Protein 5VZV (pdb70)

Nearest PDB structures (foldseek):
  5vzv-assembly2_B-2  TM=1.003E+00  e=5.775E-15  Homo sapiens
  7zj3-assembly2_A  TM=9.000E-01  e=1.817E-05  Homo sapiens
  8a38-assembly2_B  TM=8.965E-01  e=2.078E-05  Homo sapiens
  8a38-assembly3_C  TM=9.070E-01  e=2.717E-05  Homo sapiens
  5y4h-assembly1_A  TM=3.202E-01  e=3.646E+00  Homo sapiens

Secondary structure (DSSP, 8-state):
--B-TTT-PBP-SSSTT-EEE-TTS-EEEHHHHHHS-EETTEEE-TTT--EEE--TTGGGGSPB-HHHHHHHHHHH-/--B-TTT-PBP-SSSTT-EEE-TTS-EEEHHHHHTS--BTTEEE-TTT--EEE--TTGGGGSPB-HHHHHHHHHH-/--B-TTT-PBP-SSSTT-EEE-TTS-EEEHHHHHHS-BSSSEEE-TTT--EEE--TTGGGGSPB-HHHHHHHHHHH-

GO terms:
  GO:0061630 ubiquitin protein ligase activity (F, IDA)
  GO:0005737 cytoplasm (C, IDA)
  GO:0010508 positive regulation of autophagy (P, IDA)
  GO:0004842 ubiquitin-protein transferase activity (F, IDA)
  GO:0005525 GTP binding (F, IDA)
  GO:0000139 Golgi membrane (C, IDA)
  GO:0005765 lysosomal membrane (C, IDA)
  GO:0003924 GTPase activity (F, IDA)
  GO:0016567 protein ubiquitination (P, IDA)
  GO:0019003 GDP binding (F, IDA)
  GO:0008047 enzyme activator activity (F, TAS)
  GO:0003924 GTPase activity (F, TAS)
  GO:0042802 identical protein binding (F, IPI)
  GO:0005515 protein binding (F, IPI)

Structure (mmCIF, N/CA/C/O backbone):
data_5VZV
#
_entry.id   5VZV
#
_cell.length_a   91.717
_cell.length_b   142.464
_cell.length_c   45.427
_cell.angle_alpha   90.00
_cell.angle_beta   90.00
_cell.angle_gamma   90.00
#
_symmetry.space_group_name_H-M   'C 2 2 21'
#
loop_
_entity.id
_entity.type
_entity.pdbx_description
1 polymer 'E3 ubiquitin-protein ligase TRIM23'
2 non-polymer 'ZINC ION'
3 water water
#
loop_
_atom_site.group_PDB
_atom_site.id
_atom_site.type_symbol
_atom_site.label_atom_id
_atom_site.label_alt_id
_atom_site.label_comp_id
_atom_site.label_asym_id
_atom_site.label_entity_id
_atom_site.label_seq_id
_atom_site.pdbx_PDB_ins_code
_atom_site.Cartn_x
_atom_site.Cartn_y
_atom_site.Cartn_z
_atom_site.occupancy
_atom_site.B_iso_or_equiv
_atom_site.auth_seq_id
_atom_site.auth_comp_id
_atom_site.auth_asym_id
_atom_site.auth_atom_id
_atom_site.pdbx_PDB_model_num
ATOM 1 N N . VAL A 1 28 ? 33.836 18.245 37.742 1.00 60.88 28 VAL A N 1
ATOM 2 C CA . VAL A 1 28 ? 33.879 18.411 36.296 1.00 57.01 28 VAL A CA 1
ATOM 3 C C . VAL A 1 28 ? 32.729 17.651 35.637 1.00 62.55 28 VAL A C 1
ATOM 4 O O . VAL A 1 28 ? 32.253 16.641 36.158 1.00 58.04 28 VAL A O 1
ATOM 7 N N . LEU A 1 29 ? 32.295 18.152 34.482 1.00 53.75 29 LEU A N 1
ATOM 8 C CA . LEU A 1 29 ? 31.235 17.542 33.693 1.00 40.34 29 LEU A CA 1
ATOM 9 C C . LEU A 1 29 ? 31.669 17.551 32.239 1.00 32.01 29 LEU A C 1
ATOM 10 O O . LEU A 1 29 ? 32.249 18.535 31.769 1.00 38.98 29 LEU A O 1
ATOM 26 N N . GLU A 1 30 ? 31.381 16.466 31.527 1.00 22.41 30 GLU A N 1
ATOM 27 C CA . GLU A 1 30 ? 31.812 16.324 30.145 1.00 20.30 30 GLU A CA 1
ATOM 28 C C . GLU A 1 30 ? 30.662 16.559 29.169 1.00 15.78 30 GLU A C 1
ATOM 29 O O . GLU A 1 30 ? 29.500 16.270 29.459 1.00 16.70 30 GLU A O 1
ATOM 41 N N . CYS A 1 31 ? 31.006 17.099 28.005 1.00 14.50 31 CYS A N 1
ATOM 42 C CA . CYS A 1 31 ? 30.080 17.129 26.884 1.00 15.33 31 CYS A CA 1
ATOM 43 C C . CYS A 1 31 ? 29.764 15.701 26.462 1.00 18.88 31 CYS A C 1
ATOM 44 O O . CYS A 1 31 ? 30.666 14.874 26.301 1.00 15.43 31 CYS A O 1
ATOM 51 N N . GLY A 1 32 ? 28.477 15.407 26.295 1.00 13.80 32 GLY A N 1
ATOM 52 C CA . GLY A 1 32 ? 28.053 14.056 25.971 1.00 22.05 32 GLY A CA 1
ATOM 53 C C . GLY A 1 32 ? 28.483 13.570 24.606 1.00 19.49 32 GLY A C 1
ATOM 54 O O . GLY A 1 32 ? 28.394 12.366 24.344 1.00 22.87 32 GLY A O 1
ATOM 58 N N . VAL A 1 33 ? 28.933 14.465 23.732 1.00 17.07 33 VAL A N 1
ATOM 59 C CA . VAL A 1 33 ? 29.345 14.081 22.387 1.00 18.60 33 VAL A CA 1
ATOM 60 C C . VAL A 1 33 ? 30.835 13.771 22.370 1.00 20.64 33 VAL A C 1
ATOM 61 O O . VAL A 1 33 ? 31.237 12.643 22.069 1.00 23.13 33 VAL A O 1
ATOM 74 N N . CYS A 1 34 ? 31.666 14.758 22.708 1.00 21.88 34 CYS A N 1
ATOM 75 C CA . CYS A 1 34 ? 33.113 14.594 22.632 1.00 23.67 34 CYS A CA 1
ATOM 76 C C . CYS A 1 34 ? 33.716 14.035 23.909 1.00 24.03 34 CYS A C 1
ATOM 77 O O . CYS A 1 34 ? 34.881 13.626 23.894 1.00 24.58 34 CYS A O 1
ATOM 84 N N . GLU A 1 35 ? 32.965 14.018 25.006 1.00 21.09 35 GLU A N 1
ATOM 85 C CA . GLU A 1 35 ? 33.429 13.544 26.304 1.00 22.96 35 GLU A CA 1
ATOM 86 C C . GLU A 1 35 ? 34.568 14.388 26.865 1.00 25.66 35 GLU A C 1
ATOM 87 O O . GLU A 1 35 ? 35.241 13.959 27.804 1.00 24.06 35 GLU A O 1
ATOM 99 N N . ASP A 1 36 ? 34.807 15.575 26.312 1.00 25.11 36 ASP A N 1
ATOM 100 C CA . ASP A 1 36 ? 35.693 16.546 26.937 1.00 19.49 36 ASP A CA 1
ATOM 101 C C . ASP A 1 36 ? 34.912 17.386 27.942 1.00 27.01 36 ASP A C 1
ATOM 102 O O . ASP A 1 36 ? 33.687 17.510 27.866 1.00 20.84 36 ASP A O 1
ATOM 111 N N . VAL A 1 37 ? 35.641 17.989 28.877 1.00 24.38 37 VAL A N 1
ATOM 112 C CA . VAL A 1 37 ? 35.011 18.785 29.924 1.00 23.38 37 VAL A CA 1
ATOM 113 C C . VAL A 1 37 ? 34.651 20.158 29.375 1.00 15.67 37 VAL A C 1
ATOM 114 O O . VAL A 1 37 ? 35.344 20.712 28.514 1.00 19.69 37 VAL A O 1
ATOM 127 N N . PHE A 1 38 ? 33.547 20.708 29.878 1.00 19.71 38 PHE A N 1
ATOM 128 C CA . PHE A 1 38 ? 33.126 22.054 29.520 1.00 20.01 38 PHE A CA 1
ATOM 129 C C . PHE A 1 38 ? 34.086 23.088 30.100 1.00 23.95 38 PHE A C 1
ATOM 130 O O . PHE A 1 38 ? 34.664 22.898 31.173 1.00 21.06 38 PHE A O 1
ATOM 147 N N . SER A 1 39 ? 34.248 24.191 29.374 1.00 24.06 39 SER A N 1
ATOM 148 C CA . SER A 1 39 ? 34.992 25.351 29.839 1.00 25.05 39 SER A CA 1
ATOM 149 C C . SER A 1 39 ? 34.030 26.482 30.182 1.00 32.71 39 SER A C 1
ATOM 150 O O . SER A 1 39 ? 32.867 26.485 29.769 1.00 28.34 39 SER A O 1
ATOM 158 N N . LEU A 1 40 ? 34.529 27.453 30.948 1.00 26.56 40 LEU A N 1
ATOM 159 C CA . LEU A 1 40 ? 33.712 28.597 31.333 1.00 26.69 40 LEU A CA 1
ATOM 160 C C . LEU A 1 40 ? 33.560 29.611 30.210 1.00 28.36 40 LEU A C 1
ATOM 161 O O . LEU A 1 40 ? 32.689 30.484 30.291 1.00 25.16 40 LEU A O 1
ATOM 177 N N . GLN A 1 41 ? 34.378 29.513 29.170 1.00 27.22 41 GLN A N 1
ATOM 178 C CA . GLN A 1 41 ? 34.255 30.379 28.009 1.00 31.60 41 GLN A CA 1
ATOM 179 C C . GLN A 1 41 ? 35.068 29.759 26.887 1.00 28.68 41 GLN A C 1
ATOM 180 O O . GLN A 1 41 ? 35.911 28.891 27.119 1.00 29.72 41 GLN A O 1
ATOM 194 N N . GLY A 1 42 ? 34.793 30.203 25.665 1.00 31.29 42 GLY A N 1
ATOM 195 C CA . GLY A 1 42 ? 35.560 29.753 24.523 1.00 30.35 42 GLY A CA 1
ATOM 196 C C . GLY A 1 42 ? 34.945 28.598 23.763 1.00 32.78 42 GLY A C 1
ATOM 197 O O . GLY A 1 42 ? 33.721 28.429 23.736 1.00 25.11 42 GLY A O 1
ATOM 201 N N . ASP A 1 43 ? 35.807 27.771 23.167 1.00 29.54 43 ASP A N 1
ATOM 202 C CA . ASP A 1 43 ? 35.351 26.743 22.242 1.00 26.23 43 ASP A CA 1
ATOM 203 C C . ASP A 1 43 ? 34.642 25.591 22.935 1.00 24.66 43 ASP A C 1
ATOM 204 O O . ASP A 1 43 ? 33.971 24.810 22.255 1.00 21.77 43 ASP A O 1
ATOM 213 N N . LYS A 1 44 ? 34.779 25.455 24.256 1.00 21.89 44 LYS A N 1
ATOM 214 C CA . LYS A 1 44 ? 34.146 24.369 24.993 1.00 20.88 44 LYS A CA 1
ATOM 215 C C . LYS A 1 44 ? 33.037 24.867 25.908 1.00 18.77 44 LYS A C 1
ATOM 216 O O . LYS A 1 44 ? 32.644 24.163 26.846 1.00 15.58 44 LYS A O 1
ATOM 235 N N . VAL A 1 45 ? 32.521 26.062 25.653 1.00 18.60 45 VAL A N 1
ATOM 236 C CA . VAL A 1 45 ? 31.470 26.605 26.520 1.00 16.33 45 VAL A CA 1
ATOM 237 C C . VAL A 1 45 ? 30.179 25.832 26.286 1.00 13.36 45 VAL A C 1
ATOM 238 O O . VAL A 1 45 ? 29.880 25.461 25.135 1.00 9.88 45 VAL A O 1
ATOM 251 N N . PRO A 1 46 ? 29.396 25.535 27.324 1.00 15.54 46 PRO A N 1
ATOM 252 C CA . PRO A 1 46 ? 28.146 24.785 27.140 1.00 14.63 46 PRO A CA 1
ATOM 253 C C . PRO A 1 46 ? 27.056 25.666 26.532 1.00 8.65 46 PRO A C 1
ATOM 254 O O . PRO A 1 46 ? 26.710 26.708 27.086 1.00 14.33 46 PRO A O 1
ATOM 265 N N . ARG A 1 47 ? 26.516 25.237 25.399 1.00 7.35 47 ARG A N 1
ATOM 266 C CA . ARG A 1 47 ? 25.389 25.924 24.788 1.00 10.31 47 ARG A CA 1
ATOM 267 C C . ARG A 1 47 ? 24.172 25.007 24.745 1.00 12.27 47 ARG A C 1
ATOM 268 O O . ARG A 1 47 ? 24.292 23.778 24.760 1.00 8.46 47 ARG A O 1
ATOM 289 N N . LEU A 1 48 ? 22.995 25.631 24.680 1.00 8.45 48 LEU A N 1
ATOM 290 C CA . LEU A 1 48 ? 21.715 24.947 24.815 1.00 9.58 48 LEU A CA 1
ATOM 291 C C . LEU A 1 48 ? 21.007 24.775 23.479 1.00 10.77 48 LEU A C 1
ATOM 292 O O . LEU A 1 48 ? 20.978 25.693 22.649 1.00 11.76 48 LEU A O 1
ATOM 308 N N . LEU A 1 49 ? 20.432 23.590 23.280 1.00 9.10 49 LEU A N 1
ATOM 309 C CA . LEU A 1 49 ? 19.465 23.346 22.218 1.00 7.37 49 LEU A CA 1
ATOM 310 C C . LEU A 1 49 ? 18.051 23.492 22.778 1.00 10.87 49 LEU A C 1
ATOM 311 O O . LEU A 1 49 ? 17.838 23.459 23.990 1.00 10.05 49 LEU A O 1
ATOM 327 N N . LEU A 1 50 ? 17.072 23.644 21.883 1.00 9.98 50 LEU A N 1
ATOM 328 C CA . LEU A 1 50 ? 15.707 23.887 22.346 1.00 13.37 50 LEU A CA 1
ATOM 329 C C . LEU A 1 50 ? 15.075 22.670 22.996 1.00 14.33 50 LEU A C 1
ATOM 330 O O . LEU A 1 50 ? 14.043 22.815 23.655 1.00 15.21 50 LEU A O 1
ATOM 346 N N . CYS A 1 51 ? 15.666 21.490 22.844 1.00 9.06 51 CYS A N 1
ATOM 347 C CA . CYS A 1 51 ? 15.208 20.312 23.564 1.00 14.50 51 CYS A CA 1
ATOM 348 C C . CYS A 1 51 ? 15.662 20.297 25.021 1.00 12.53 51 CYS A C 1
ATOM 349 O O . CYS A 1 51 ? 15.216 19.434 25.786 1.00 12.08 51 CYS A O 1
ATOM 356 N N . GLY A 1 52 ? 16.527 21.222 25.424 1.00 13.19 52 GLY A N 1
ATOM 357 C CA . GLY A 1 52 ? 17.002 21.283 26.789 1.00 9.92 52 GLY A CA 1
ATOM 358 C C . GLY A 1 52 ? 18.359 20.653 27.004 1.00 7.24 52 GLY A C 1
ATOM 359 O O . GLY A 1 52 ? 18.905 20.756 28.114 1.00 7.72 52 GLY A O 1
ATOM 363 N N . HIS A 1 53 ? 18.905 19.989 25.990 1.00 8.39 53 HIS A N 1
ATOM 364 C CA . HIS A 1 53 ? 20.228 19.402 26.094 1.00 7.29 53 HIS A CA 1
ATOM 365 C C . HIS A 1 53 ? 21.308 20.451 25.880 1.00 9.36 53 HIS A C 1
ATOM 366 O O . HIS A 1 53 ? 21.128 21.433 25.155 1.00 9.67 53 HIS A O 1
ATOM 380 N N . THR A 1 54 ? 22.440 20.218 26.528 1.00 8.12 54 THR A N 1
ATOM 381 C CA . THR A 1 54 ? 23.626 21.042 26.416 1.00 6.73 54 THR A CA 1
ATOM 382 C C . THR A 1 54 ? 24.667 20.293 25.599 1.00 9.39 54 THR A C 1
ATOM 383 O O . THR A 1 54 ? 24.833 19.076 25.745 1.00 10.33 54 THR A O 1
ATOM 394 N N . VAL A 1 55 ? 25.346 21.026 24.728 1.00 8.08 55 VAL A N 1
ATOM 395 C CA . VAL A 1 55 ? 26.452 20.509 23.934 1.00 13.03 55 VAL A CA 1
ATOM 396 C C . VAL A 1 55 ? 27.517 21.595 23.898 1.00 10.23 55 VAL A C 1
ATOM 397 O O . VAL A 1 55 ? 27.203 22.790 23.895 1.00 11.01 55 VAL A O 1
ATOM 410 N N . CYS A 1 56 ? 28.786 21.185 23.878 1.00 12.99 56 CYS A N 1
ATOM 411 C CA . CYS A 1 56 ? 29.852 22.178 23.846 1.00 11.69 56 CYS A CA 1
ATOM 412 C C . CYS A 1 56 ? 29.865 22.897 22.501 1.00 10.81 56 CYS A C 1
ATOM 413 O O . CYS A 1 56 ? 29.413 22.375 21.477 1.00 11.76 56 CYS A O 1
ATOM 420 N N . HIS A 1 57 ? 30.355 24.136 22.531 1.00 19.04 57 HIS A N 1
ATOM 421 C CA . HIS A 1 57 ? 30.347 24.985 21.344 1.00 15.81 57 HIS A CA 1
ATOM 422 C C . HIS A 1 57 ? 31.000 24.288 20.156 1.00 14.93 57 HIS A C 1
ATOM 423 O O . HIS A 1 57 ? 30.433 24.233 19.059 1.00 15.17 57 HIS A O 1
ATOM 437 N N . ASP A 1 58 ? 32.187 23.718 20.372 1.00 24.96 58 ASP A N 1
ATOM 438 C CA . ASP A 1 58 ? 32.944 23.117 19.279 1.00 17.32 58 ASP A CA 1
ATOM 439 C C . ASP A 1 58 ? 32.176 21.971 18.627 1.00 19.01 58 ASP A C 1
ATOM 440 O O . ASP A 1 58 ? 32.015 21.928 17.395 1.00 20.40 58 ASP A O 1
ATOM 449 N N . CYS A 1 59 ? 31.677 21.032 19.435 1.00 19.18 59 CYS A N 1
ATOM 450 C CA . CYS A 1 59 ? 30.871 19.961 18.864 1.00 17.17 59 CYS A CA 1
ATOM 451 C C . CYS A 1 59 ? 29.712 20.533 18.065 1.00 15.69 59 CYS A C 1
ATOM 452 O O . CYS A 1 59 ? 29.414 20.056 16.962 1.00 17.91 59 CYS A O 1
ATOM 459 N N . LEU A 1 60 ? 29.084 21.595 18.574 1.00 15.35 60 LEU A N 1
ATOM 460 C CA . LEU A 1 60 ? 27.957 22.187 17.858 1.00 15.52 60 LEU A CA 1
ATOM 461 C C . LEU A 1 60 ? 28.386 22.716 16.495 1.00 20.41 60 LEU A C 1
ATOM 462 O O . LEU A 1 60 ? 27.649 22.579 15.512 1.00 16.61 60 LEU A O 1
ATOM 478 N N . THR A 1 61 ? 29.569 23.329 16.410 1.00 15.29 61 THR A N 1
ATOM 479 C CA . THR A 1 61 ? 30.036 23.789 15.107 1.00 24.09 61 THR A CA 1
ATOM 480 C C . THR A 1 61 ? 30.385 22.634 14.178 1.00 28.92 61 THR A C 1
ATOM 481 O O . THR A 1 61 ? 30.379 22.820 12.957 1.00 26.77 61 THR A O 1
ATOM 492 N N . ARG A 1 62 ? 30.681 21.451 14.717 1.00 29.14 62 ARG A N 1
ATOM 493 C CA . ARG A 1 62 ? 31.023 20.315 13.867 1.00 26.10 62 ARG A CA 1
ATOM 494 C C . ARG A 1 62 ? 29.836 19.423 13.508 1.00 24.00 62 ARG A C 1
ATOM 495 O O . ARG A 1 62 ? 30.000 18.509 12.695 1.00 27.67 62 ARG A O 1
ATOM 516 N N . LEU A 1 63 ? 28.657 19.642 14.089 1.00 24.32 63 LEU A N 1
ATOM 517 C CA . LEU A 1 63 ? 27.546 18.737 13.826 1.00 19.93 63 LEU A CA 1
ATOM 518 C C . LEU A 1 63 ? 26.932 18.983 12.452 1.00 30.00 63 LEU A C 1
ATOM 519 O O . LEU A 1 63 ? 26.978 20.099 11.933 1.00 25.01 63 LEU A O 1
ATOM 535 N N . PRO A 1 64 ? 26.345 17.949 11.848 1.00 30.41 64 PRO A N 1
ATOM 536 C CA . PRO A 1 64 ? 25.697 18.130 10.546 1.00 37.15 64 PRO A CA 1
ATOM 537 C C . PRO A 1 64 ? 24.512 19.079 10.642 1.00 45.16 64 PRO A C 1
ATOM 538 O O . PRO A 1 64 ? 23.816 19.148 11.658 1.00 35.03 64 PRO A O 1
ATOM 549 N N . LEU A 1 65 ? 24.299 19.814 9.555 1.00 42.01 65 LEU A N 1
ATOM 550 C CA . LEU A 1 65 ? 23.244 20.810 9.434 1.00 43.27 65 LEU A CA 1
ATOM 551 C C . LEU A 1 65 ? 22.129 20.298 8.534 1.00 48.05 65 LEU A C 1
ATOM 552 O O . LEU A 1 65 ? 22.383 19.618 7.536 1.00 57.52 65 LEU A O 1
ATOM 568 N N . HIS A 1 66 ? 20.892 20.626 8.894 1.00 48.11 66 HIS A N 1
ATOM 569 C CA . HIS A 1 66 ? 19.726 20.313 8.076 1.00 47.09 66 HIS A CA 1
ATOM 570 C C . HIS A 1 66 ? 19.098 21.667 7.759 1.00 51.29 66 HIS A C 1
ATOM 571 O O . HIS A 1 66 ? 18.252 22.171 8.503 1.00 46.47 66 HIS A O 1
ATOM 575 N N . GLY A 1 67 ? 19.510 22.237 6.629 1.00 47.33 67 GLY A N 1
ATOM 576 C CA . GLY A 1 67 ? 19.095 23.587 6.281 1.00 44.52 67 GLY A CA 1
ATOM 577 C C . GLY A 1 67 ? 19.729 24.581 7.234 1.00 44.24 67 GLY A C 1
ATOM 578 O O . GLY A 1 67 ? 20.942 24.563 7.473 1.00 50.55 67 GLY A O 1
ATOM 582 N N . ARG A 1 68 ? 18.904 25.478 7.771 1.00 48.49 68 ARG A N 1
ATOM 583 C CA . ARG A 1 68 ? 19.323 26.415 8.806 1.00 43.71 68 ARG A CA 1
ATOM 584 C C . ARG A 1 68 ? 18.999 25.873 10.192 1.00 41.89 68 ARG A C 1
ATOM 585 O O . ARG A 1 68 ? 18.773 26.640 11.134 1.00 46.79 68 ARG A O 1
ATOM 589 N N . ALA A 1 69 ? 18.944 24.550 10.311 1.00 37.36 69 ALA A N 1
ATOM 590 C CA . ALA A 1 69 ? 18.562 23.860 11.529 1.00 35.94 69 ALA A CA 1
ATOM 591 C C . ALA A 1 69 ? 19.591 22.790 11.864 1.00 29.73 69 ALA A C 1
ATOM 592 O O . ALA A 1 69 ? 20.267 22.249 10.984 1.00 31.83 69 ALA A O 1
ATOM 599 N N . ILE A 1 70 ? 19.724 22.515 13.155 1.00 24.26 70 ILE A N 1
ATOM 600 C CA . ILE A 1 70 ? 20.644 21.506 13.657 1.00 20.74 70 ILE A CA 1
ATOM 601 C C . ILE A 1 70 ? 19.834 20.490 14.451 1.00 16.42 70 ILE A C 1
ATOM 602 O O . ILE A 1 70 ? 18.881 20.857 15.144 1.00 18.87 70 ILE A O 1
ATOM 618 N N . ARG A 1 71 ? 20.210 19.220 14.363 1.00 14.02 71 ARG A N 1
ATOM 619 C CA . ARG A 1 71 ? 19.513 18.166 15.088 1.00 16.90 71 ARG A CA 1
ATOM 620 C C . ARG A 1 71 ? 20.298 17.829 16.344 1.00 18.88 71 ARG A C 1
ATOM 621 O O . ARG A 1 71 ? 21.521 17.673 16.291 1.00 16.71 71 ARG A O 1
ATOM 642 N N . CYS A 1 72 ? 19.592 17.717 17.466 1.00 13.04 72 CYS A N 1
ATOM 643 C CA . CYS A 1 72 ? 20.236 17.347 18.717 1.00 12.09 72 CYS A CA 1
ATOM 644 C C . CYS A 1 72 ? 20.926 15.996 18.554 1.00 15.16 72 CYS A C 1
ATOM 645 O O . CYS A 1 72 ? 20.290 15.030 18.112 1.00 12.72 72 CYS A O 1
ATOM 652 N N . PRO A 1 73 ? 22.208 15.878 18.909 1.00 13.09 73 PRO A N 1
ATOM 653 C CA . PRO A 1 73 ? 22.895 14.588 18.750 1.00 21.58 73 PRO A CA 1
ATOM 654 C C . PRO A 1 73 ? 22.387 13.488 19.668 1.00 19.54 73 PRO A C 1
ATOM 655 O O . PRO A 1 73 ? 22.777 12.331 19.476 1.00 24.87 73 PRO A O 1
ATOM 666 N N . PHE A 1 74 ? 21.573 13.795 20.677 1.00 16.69 74 PHE A N 1
ATOM 667 C CA . PHE A 1 74 ? 21.076 12.767 21.584 1.00 19.65 74 PHE A CA 1
ATOM 668 C C . PHE A 1 74 ? 19.689 12.259 21.211 1.00 29.77 74 PHE A C 1
ATOM 669 O O . PHE A 1 74 ? 19.428 11.057 21.319 1.00 35.31 74 PHE A O 1
ATOM 686 N N . ASP A 1 75 ? 18.799 13.138 20.740 1.00 17.51 75 ASP A N 1
ATOM 687 C CA . ASP A 1 75 ? 17.422 12.762 20.448 1.00 17.29 75 ASP A CA 1
ATOM 688 C C . ASP A 1 75 ? 16.956 13.183 19.059 1.00 20.26 75 ASP A C 1
ATOM 689 O O . ASP A 1 75 ? 15.777 12.998 18.741 1.00 20.63 75 ASP A O 1
ATOM 698 N N . ARG A 1 76 ? 17.831 13.763 18.238 1.00 17.57 76 ARG A N 1
ATOM 699 C CA . ARG A 1 76 ? 17.541 14.151 16.859 1.00 25.46 76 ARG A CA 1
ATOM 700 C C . ARG A 1 76 ? 16.494 15.255 16.741 1.00 22.84 76 ARG A C 1
ATOM 701 O O . ARG A 1 76 ? 16.071 15.579 15.623 1.00 24.31 76 ARG A O 1
ATOM 722 N N . GLN A 1 77 ? 16.048 15.842 17.846 1.00 18.06 77 GLN A N 1
ATOM 723 C CA . GLN A 1 77 ? 15.077 16.922 17.744 1.00 21.60 77 GLN A CA 1
ATOM 724 C C . GLN A 1 77 ? 15.735 18.158 17.143 1.00 16.58 77 GLN A C 1
ATOM 725 O O . GLN A 1 77 ? 16.940 18.379 17.284 1.00 14.66 77 GLN A O 1
ATOM 739 N N . VAL A 1 78 ? 14.927 18.954 16.445 1.00 16.39 78 VAL A N 1
ATOM 740 C CA . VAL A 1 78 ? 15.422 20.047 15.612 1.00 20.08 78 VAL A CA 1
ATOM 741 C C . VAL A 1 78 ? 15.448 21.342 16.410 1.00 11.41 78 VAL A C 1
ATOM 742 O O . VAL A 1 78 ? 14.469 21.704 17.072 1.00 17.30 78 VAL A O 1
ATOM 755 N N . THR A 1 79 ? 16.566 22.055 16.321 1.00 15.37 79 THR A N 1
ATOM 756 C CA . THR A 1 79 ? 16.681 23.426 16.794 1.00 14.80 79 THR A CA 1
ATOM 757 C C . THR A 1 79 ? 16.961 24.302 15.582 1.00 18.68 79 THR A C 1
ATOM 758 O O . THR A 1 79 ? 17.925 24.061 14.842 1.00 13.84 79 THR A O 1
ATOM 769 N N . ASP A 1 80 ? 16.130 25.316 15.386 1.00 21.77 80 ASP A N 1
ATOM 770 C CA . ASP A 1 80 ? 16.315 26.225 14.271 1.00 27.07 80 ASP A CA 1
ATOM 771 C C . ASP A 1 80 ? 17.379 27.247 14.631 1.00 18.77 80 ASP A C 1
ATOM 772 O O . ASP A 1 80 ? 17.405 27.771 15.747 1.00 20.91 80 ASP A O 1
ATOM 781 N N . LEU A 1 81 ? 18.284 27.485 13.696 1.00 20.34 81 LEU A N 1
ATOM 782 C CA . LEU A 1 81 ? 19.356 28.448 13.868 1.00 17.52 81 LEU A CA 1
ATOM 783 C C . LEU A 1 81 ? 19.003 29.751 13.166 1.00 20.26 81 LEU A C 1
ATOM 784 O O . LEU A 1 81 ? 18.340 29.757 12.126 1.00 24.46 81 LEU A O 1
ATOM 800 N N . GLY A 1 82 ? 19.467 30.857 13.739 1.00 22.29 82 GLY A N 1
ATOM 801 C CA . GLY A 1 82 ? 19.353 32.152 13.107 1.00 26.74 82 GLY A CA 1
ATOM 802 C C . GLY A 1 82 ? 20.607 32.470 12.320 1.00 25.99 82 GLY A C 1
ATOM 803 O O . GLY A 1 82 ? 21.475 31.621 12.102 1.00 16.91 82 GLY A O 1
ATOM 807 N N . ASP A 1 83 ? 20.716 33.736 11.913 1.00 21.82 83 ASP A N 1
ATOM 808 C CA . ASP A 1 83 ? 21.820 34.126 11.043 1.00 22.62 83 ASP A CA 1
ATOM 809 C C . ASP A 1 83 ? 23.174 34.005 11.736 1.00 20.61 83 ASP A C 1
ATOM 810 O O . ASP A 1 83 ? 24.201 33.969 11.051 1.00 23.88 83 ASP A O 1
ATOM 819 N N . SER A 1 84 ? 23.200 33.923 13.064 1.00 18.39 84 SER A N 1
ATOM 820 C CA . SER A 1 84 ? 24.440 33.739 13.813 1.00 20.35 84 SER A CA 1
ATOM 821 C C . SER A 1 84 ? 24.827 32.276 13.993 1.00 22.62 84 SER A C 1
ATOM 822 O O . SER A 1 84 ? 25.872 31.997 14.591 1.00 18.94 84 SER A O 1
ATOM 830 N N . GLY A 1 85 ? 24.032 31.341 13.490 1.00 17.49 85 GLY A N 1
ATOM 831 C CA . GLY A 1 85 ? 24.390 29.942 13.622 1.00 18.58 85 GLY A CA 1
ATOM 832 C C . GLY A 1 85 ? 24.527 29.525 15.074 1.00 19.85 85 GLY A C 1
ATOM 833 O O . GLY A 1 85 ? 23.766 29.950 15.954 1.00 12.61 85 GLY A O 1
ATOM 837 N N . VAL A 1 86 ? 25.543 28.698 15.333 1.00 17.26 86 VAL A N 1
ATOM 838 C CA . VAL A 1 86 ? 25.778 28.153 16.666 1.00 22.18 86 VAL A CA 1
ATOM 839 C C . VAL A 1 86 ? 25.996 29.257 17.684 1.00 18.32 86 VAL A C 1
ATOM 840 O O . VAL A 1 86 ? 25.661 29.101 18.865 1.00 11.62 86 VAL A O 1
ATOM 853 N N . TRP A 1 87 ? 26.563 30.386 17.258 1.00 15.57 87 TRP A N 1
ATOM 854 C CA . TRP A 1 87 ? 26.804 31.493 18.172 1.00 14.69 87 TRP A CA 1
ATOM 855 C C . TRP A 1 87 ? 25.512 32.094 18.715 1.00 11.81 87 TRP A C 1
ATOM 856 O O . TRP A 1 87 ? 25.539 32.738 19.768 1.00 13.76 87 TRP A O 1
ATOM 877 N N . GLY A 1 88 ? 24.383 31.869 18.042 1.00 13.06 88 GLY A N 1
ATOM 878 C CA . GLY A 1 88 ? 23.101 32.319 18.547 1.00 16.41 88 GLY A CA 1
ATOM 879 C C . GLY A 1 88 ? 22.455 31.394 19.551 1.00 16.72 88 GLY A C 1
ATOM 880 O O . GLY A 1 88 ? 21.459 31.777 20.167 1.00 13.36 88 GLY A O 1
ATOM 884 N N . LEU A 1 89 ? 22.988 30.186 19.728 1.00 13.92 89 LEU A N 1
ATOM 885 C CA . LEU A 1 89 ? 22.513 29.306 20.789 1.00 14.38 89 LEU A CA 1
ATOM 886 C C . LEU A 1 89 ? 22.942 29.841 22.152 1.00 17.46 89 LEU A C 1
ATOM 887 O O . LEU A 1 89 ? 24.076 30.287 22.340 1.00 16.80 89 LEU A O 1
ATOM 903 N N . LYS A 1 90 ? 22.016 29.810 23.105 1.00 12.22 90 LYS A N 1
ATOM 904 C CA . LYS A 1 90 ? 22.240 30.428 24.403 1.00 13.38 90 LYS A CA 1
ATOM 905 C C . LYS A 1 90 ? 23.184 29.596 25.263 1.00 13.08 90 LYS A C 1
ATOM 906 O O . LYS A 1 90 ? 23.161 28.363 25.227 1.00 12.88 90 LYS A O 1
ATOM 925 N N . LYS A 1 91 ? 24.018 30.278 26.043 1.00 13.63 91 LYS A N 1
ATOM 926 C CA . LYS A 1 91 ? 24.847 29.590 27.023 1.00 11.88 91 LYS A CA 1
ATOM 927 C C . LYS A 1 91 ? 23.993 29.051 28.165 1.00 10.63 91 LYS A C 1
ATOM 928 O O . LYS A 1 91 ? 22.950 29.611 28.510 1.00 9.68 91 LYS A O 1
ATOM 947 N N . ASN A 1 92 ? 24.444 27.944 28.753 1.00 8.34 92 ASN A N 1
ATOM 948 C CA . ASN A 1 92 ? 23.750 27.347 29.892 1.00 10.24 92 ASN A CA 1
ATOM 949 C C . ASN A 1 92 ? 24.210 28.067 31.156 1.00 9.22 92 ASN A C 1
ATOM 950 O O . ASN A 1 92 ? 25.108 27.614 31.864 1.00 11.18 92 ASN A O 1
ATOM 961 N N . PHE A 1 93 ? 23.552 29.189 31.465 1.00 11.83 93 PHE A N 1
ATOM 962 C CA . PHE A 1 93 ? 24.039 30.076 32.519 1.00 15.05 93 PHE A CA 1
ATOM 963 C C . PHE A 1 93 ? 24.113 29.380 33.873 1.00 18.54 93 PHE A C 1
ATOM 964 O O . PHE A 1 93 ? 25.097 29.543 34.604 1.00 15.06 93 PHE A O 1
ATOM 981 N N . ALA A 1 94 ? 23.085 28.610 34.240 1.00 12.64 94 ALA A N 1
ATOM 982 C CA . ALA A 1 94 ? 23.093 27.969 35.552 1.00 15.23 94 ALA A CA 1
ATOM 983 C C . ALA A 1 94 ? 24.208 26.937 35.646 1.00 15.04 94 ALA A C 1
ATOM 984 O O . ALA A 1 94 ? 24.880 26.824 36.686 1.00 14.14 94 ALA A O 1
ATOM 991 N N . LEU A 1 95 ? 24.419 26.179 34.567 1.00 10.56 95 LEU A N 1
ATOM 992 C CA . LEU A 1 95 ? 25.504 25.209 34.538 1.00 13.12 95 LEU A CA 1
ATOM 993 C C . LEU A 1 95 ? 26.850 25.898 34.702 1.00 17.30 95 LEU A C 1
ATOM 994 O O . LEU A 1 95 ? 27.727 25.398 35.413 1.00 19.05 95 LEU A O 1
ATOM 1010 N N . LEU A 1 96 ? 27.033 27.038 34.032 1.00 16.87 96 LEU A N 1
ATOM 1011 C CA . LEU A 1 96 ? 28.276 27.793 34.151 1.00 17.61 96 LEU A CA 1
ATOM 1012 C C . LEU A 1 96 ? 28.470 28.320 35.568 1.00 19.10 96 LEU A C 1
ATOM 1013 O O . LEU A 1 96 ? 29.591 28.329 36.087 1.00 20.78 96 LEU A O 1
ATOM 1029 N N . GLU A 1 97 ? 27.385 28.755 36.214 1.00 15.97 97 GLU A N 1
ATOM 1030 C CA . GLU A 1 97 ? 27.478 29.213 37.596 1.00 22.05 97 GLU A CA 1
ATOM 1031 C C . GLU A 1 97 ? 27.966 28.091 38.506 1.00 26.71 97 GLU A C 1
ATOM 1032 O O . GLU A 1 97 ? 28.899 28.277 39.303 1.00 23.25 97 GLU A O 1
ATOM 1044 N N . LEU A 1 98 ? 27.372 26.899 38.373 1.00 18.20 98 LEU A N 1
ATOM 1045 C CA . LEU A 1 98 ? 27.788 25.777 39.213 1.00 22.78 98 LEU A CA 1
ATOM 1046 C C . LEU A 1 98 ? 29.219 25.343 38.909 1.00 24.40 98 LEU A C 1
ATOM 1047 O O . LEU A 1 98 ? 30.000 25.062 39.829 1.00 22.02 98 LEU A O 1
ATOM 1063 N N . LEU A 1 99 ? 29.577 25.257 37.628 1.00 16.97 99 LEU A N 1
ATOM 1064 C CA . LEU A 1 99 ? 30.934 24.862 37.268 1.00 21.06 99 LEU A CA 1
ATOM 1065 C C . LEU A 1 99 ? 31.950 25.849 37.828 1.00 28.34 99 LEU A C 1
ATOM 1066 O O . LEU A 1 99 ? 33.007 25.449 38.330 1.00 26.02 99 LEU A O 1
ATOM 1082 N N . GLU A 1 100 ? 31.646 27.147 37.758 1.00 27.58 100 GLU A N 1
ATOM 1083 C CA . GLU A 1 100 ? 32.551 28.134 38.332 1.00 33.94 100 GLU A CA 1
ATOM 1084 C C . GLU A 1 100 ? 32.686 27.937 39.836 1.00 30.59 100 GLU A C 1
ATOM 1085 O O . GLU A 1 100 ? 33.791 28.034 40.381 1.00 40.04 100 GLU A O 1
ATOM 1097 N N . ARG A 1 101 ? 31.577 27.658 40.532 1.00 27.44 101 ARG A N 1
ATOM 1098 C CA . ARG A 1 101 ? 31.688 27.408 41.968 1.00 29.20 101 ARG A CA 1
ATOM 1099 C C . ARG A 1 101 ? 32.551 26.185 42.253 1.00 34.11 101 ARG A C 1
ATOM 1100 O O . ARG A 1 101 ? 33.297 26.158 43.239 1.00 35.53 101 ARG A O 1
ATOM 1121 N N . LEU A 1 102 ? 32.461 25.160 41.404 1.00 34.51 102 LEU A N 1
ATOM 1122 C CA . LEU A 1 102 ? 33.260 23.958 41.614 1.00 35.19 102 LEU A CA 1
ATOM 1123 C C . LEU A 1 102 ? 34.740 24.226 41.369 1.00 39.66 102 LEU A C 1
ATOM 1124 O O . LEU A 1 102 ? 35.598 23.677 42.070 1.00 37.77 102 LEU A O 1
ATOM 1140 N N . GLN A 1 103 ? 35.062 25.063 40.380 1.00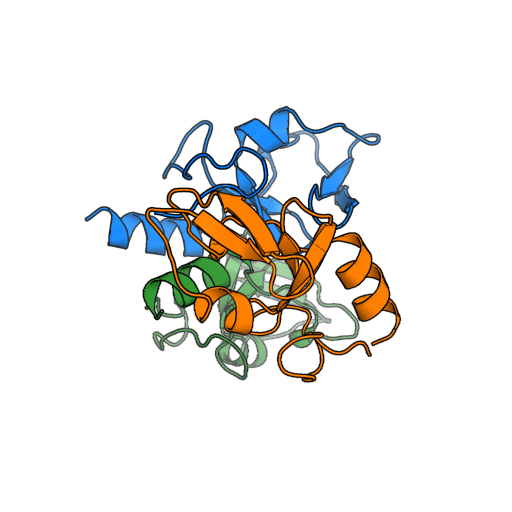 41.55 103 GLN A N 1
ATOM 1141 C CA . GLN A 1 103 ? 36.462 25.369 40.099 1.00 47.20 103 GLN A CA 1
ATOM 1142 C C . GLN A 1 103 ? 37.130 26.020 41.303 1.00 54.77 103 GLN A C 1
ATOM 1143 O O . GLN A 1 103 ? 38.232 25.628 41.706 1.00 55.40 103 GLN A O 1
ATOM 1157 N N . ASN A 1 104 ? 36.480 27.019 41.886 1.00 52.13 104 ASN A N 1
ATOM 1158 C CA . ASN A 1 104 ? 36.966 27.637 43.112 1.00 54.89 104 ASN A CA 1
ATOM 1159 C C . ASN A 1 104 ? 36.517 26.819 44.319 1.00 51.25 104 ASN A C 1
ATOM 1160 O O . ASN A 1 104 ? 37.277 26.618 45.265 1.00 61.44 104 ASN A O 1
ATOM 1171 N N . VAL B 1 28 ? 6.195 -0.242 28.565 1.00 42.94 28 VAL B N 1
ATOM 1172 C CA . VAL B 1 28 ? 7.250 -0.274 29.571 1.00 46.16 28 VAL B CA 1
ATOM 1173 C C . VAL B 1 28 ? 8.146 -1.494 29.371 1.00 44.10 28 VAL B C 1
ATOM 1174 O O . VAL B 1 28 ? 7.712 -2.524 28.856 1.00 44.39 28 VAL B O 1
ATOM 1177 N N . LEU B 1 29 ? 9.403 -1.365 29.788 1.00 40.76 29 LEU B N 1
ATOM 1178 C CA . LEU B 1 29 ? 10.367 -2.450 29.722 1.00 37.86 29 LEU B CA 1
ATOM 1179 C C . LEU B 1 29 ? 11.135 -2.483 31.030 1.00 32.24 29 LEU B C 1
ATOM 1180 O O . LEU B 1 29 ? 11.423 -1.433 31.615 1.00 31.30 29 LEU B O 1
ATOM 1196 N N . GLU B 1 30 ? 11.446 -3.687 31.492 1.00 29.83 30 GLU B N 1
ATOM 1197 C CA . GLU B 1 30 ? 12.111 -3.870 32.771 1.00 32.30 30 GLU B CA 1
ATOM 1198 C C . GLU B 1 30 ? 13.596 -4.140 32.567 1.00 32.86 30 GLU B C 1
ATOM 1199 O O . GLU B 1 30 ? 13.996 -4.809 31.611 1.00 25.30 30 GLU B O 1
ATOM 1211 N N . CYS B 1 31 ? 14.403 -3.628 33.489 1.00 26.53 31 CYS B N 1
ATOM 1212 C CA . CYS B 1 31 ? 15.806 -4.003 33.568 1.00 25.00 31 CYS B CA 1
ATOM 1213 C C . CYS B 1 31 ? 15.931 -5.479 33.919 1.00 28.24 31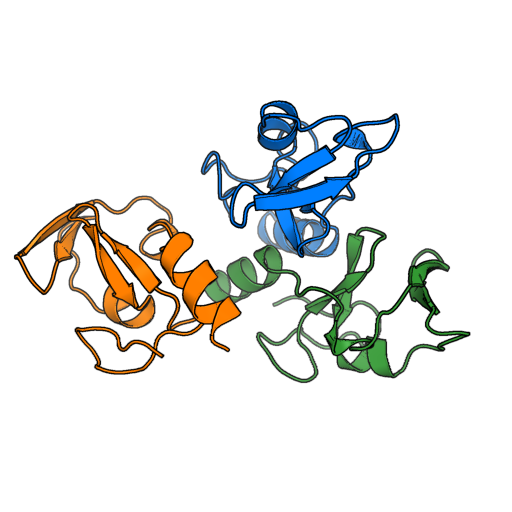 CYS B C 1
ATOM 1214 O O . CYS B 1 31 ? 15.268 -5.970 34.836 1.00 31.92 31 CYS B O 1
ATOM 1221 N N . GLY B 1 32 ? 16.780 -6.190 33.180 1.00 28.56 32 GLY B N 1
ATOM 1222 C CA . GLY B 1 32 ? 16.934 -7.619 33.374 1.00 29.99 32 GLY B CA 1
ATOM 1223 C C . GLY B 1 32 ? 17.558 -8.016 34.695 1.00 32.87 32 GLY B C 1
ATOM 1224 O O . GLY B 1 32 ? 17.499 -9.196 35.053 1.00 32.53 32 GLY B O 1
ATOM 1228 N N . VAL B 1 33 ? 18.163 -7.074 35.416 1.00 25.20 33 VAL B N 1
ATOM 1229 C CA . VAL B 1 33 ? 18.812 -7.378 36.687 1.00 31.32 33 VAL B CA 1
ATOM 1230 C C . VAL B 1 33 ? 17.817 -7.191 37.823 1.00 31.75 33 VAL B C 1
ATOM 1231 O O . VAL B 1 33 ? 17.536 -8.127 38.576 1.00 39.04 33 VAL B O 1
ATOM 1244 N N . CYS B 1 34 ? 17.290 -5.977 37.967 1.00 32.96 34 CYS B N 1
ATOM 1245 C CA . CYS B 1 34 ? 16.400 -5.662 39.078 1.00 40.16 34 CYS B CA 1
ATOM 1246 C C . CYS B 1 34 ? 14.929 -5.909 38.766 1.00 36.53 34 CYS B C 1
ATOM 1247 O O . CYS B 1 34 ? 14.112 -5.933 39.693 1.00 40.72 34 CYS B O 1
ATOM 1254 N N . GLU B 1 35 ? 14.574 -6.094 37.497 1.00 33.97 35 GLU B N 1
ATOM 1255 C CA . GLU B 1 35 ? 13.187 -6.261 37.065 1.00 32.74 35 GLU B CA 1
ATOM 1256 C C . GLU B 1 35 ? 12.329 -5.036 37.371 1.00 34.20 35 GLU B C 1
ATOM 1257 O O . GLU B 1 35 ? 11.097 -5.114 37.326 1.00 39.95 35 GLU B O 1
ATOM 1269 N N . ASP B 1 36 ? 12.950 -3.900 37.671 1.00 31.19 36 ASP B N 1
ATOM 1270 C CA . ASP B 1 36 ? 12.215 -2.647 37.713 1.00 34.55 36 ASP B CA 1
ATOM 1271 C C . ASP B 1 36 ? 12.117 -2.058 36.313 1.00 36.63 36 ASP B C 1
ATOM 1272 O O . ASP B 1 36 ? 12.869 -2.416 35.404 1.00 31.03 36 ASP B O 1
ATOM 1281 N N . VAL B 1 37 ? 11.179 -1.139 36.156 1.00 34.60 37 VAL B N 1
ATOM 1282 C CA . VAL B 1 37 ? 10.920 -0.506 34.871 1.00 34.77 37 VAL B CA 1
ATOM 1283 C C . VAL B 1 37 ? 11.984 0.550 34.610 1.00 34.55 37 VAL B C 1
ATOM 1284 O O . VAL B 1 37 ? 12.457 1.219 35.538 1.00 30.93 37 VAL B O 1
ATOM 1297 N N . PHE B 1 38 ? 12.381 0.693 33.343 1.00 32.82 38 PHE B N 1
ATOM 1298 C CA . PHE B 1 38 ? 13.298 1.760 32.970 1.00 23.00 38 PHE B CA 1
ATOM 1299 C C . PHE B 1 38 ? 12.604 3.113 33.054 1.00 28.82 38 PHE B C 1
ATOM 1300 O O . PHE B 1 38 ? 11.417 3.249 32.752 1.00 32.21 38 PHE B O 1
ATOM 1317 N N . SER B 1 39 ? 13.368 4.126 33.443 1.00 26.34 39 SER B N 1
ATOM 1318 C CA . SER B 1 39 ? 12.919 5.507 33.428 1.00 29.74 39 SER B CA 1
ATOM 1319 C C . SER B 1 39 ? 13.627 6.267 32.317 1.00 33.17 39 SER B C 1
ATOM 1320 O O . SER B 1 39 ? 14.645 5.822 31.779 1.00 29.87 39 SER B O 1
ATOM 1328 N N . LEU B 1 40 ? 13.064 7.425 31.969 1.00 32.62 40 LEU B N 1
ATOM 1329 C CA . LEU B 1 40 ? 13.636 8.279 30.936 1.00 32.06 40 LEU B CA 1
ATOM 1330 C C . LEU B 1 40 ? 14.824 9.092 31.433 1.00 25.43 40 LEU B C 1
ATOM 1331 O O . LEU B 1 40 ? 15.555 9.656 30.614 1.00 30.27 40 LEU B O 1
ATOM 1347 N N . GLN B 1 41 ? 15.030 9.170 32.744 1.00 28.76 41 GLN B N 1
ATOM 1348 C CA . GLN B 1 41 ? 16.187 9.859 33.296 1.00 33.64 41 GLN B CA 1
ATOM 1349 C C . GLN B 1 41 ? 16.351 9.428 34.746 1.00 26.26 41 GLN B C 1
ATOM 1350 O O . GLN B 1 41 ? 15.433 8.870 35.355 1.00 36.70 41 GLN B O 1
ATOM 1354 N N . GLY B 1 42 ? 17.544 9.672 35.284 1.00 33.23 42 GLY B N 1
ATOM 1355 C CA . GLY B 1 42 ? 17.810 9.387 36.680 1.00 29.33 42 GLY B CA 1
ATOM 1356 C C . GLY B 1 42 ? 18.463 8.046 36.945 1.00 39.48 42 GLY B C 1
ATOM 1357 O O . GLY B 1 42 ? 19.237 7.543 36.124 1.00 29.05 42 GLY B O 1
ATOM 1361 N N . ASP B 1 43 ? 18.156 7.466 38.113 1.00 36.26 43 ASP B N 1
ATOM 1362 C CA . ASP B 1 43 ? 18.822 6.253 38.574 1.00 36.46 43 ASP B CA 1
ATOM 1363 C C . ASP B 1 43 ? 18.375 5.008 37.821 1.00 26.91 43 ASP B C 1
ATOM 1364 O O . ASP B 1 43 ? 19.033 3.968 37.927 1.00 26.69 43 ASP B O 1
ATOM 1373 N N . LYS B 1 44 ? 17.264 5.075 37.090 1.00 22.44 44 LYS B N 1
ATOM 1374 C CA . LYS B 1 44 ? 16.746 3.928 36.358 1.00 31.61 44 LYS B CA 1
ATOM 1375 C C . LYS B 1 44 ? 16.861 4.100 34.846 1.00 24.80 44 LYS B C 1
ATOM 1376 O O . LYS B 1 44 ? 16.198 3.384 34.091 1.00 22.48 44 LYS B O 1
ATOM 1395 N N . VAL B 1 45 ? 17.702 5.018 34.391 1.00 20.18 45 VAL B N 1
ATOM 1396 C CA . VAL B 1 45 ? 17.842 5.248 32.947 1.00 23.49 45 VAL B CA 1
ATOM 1397 C C . VAL B 1 45 ? 18.600 4.081 32.326 1.00 19.84 45 VAL B C 1
ATOM 1398 O O . VAL B 1 45 ? 19.563 3.579 32.933 1.00 13.71 45 VAL B O 1
ATOM 1411 N N . PRO B 1 46 ? 18.223 3.616 31.131 1.00 16.80 46 PRO B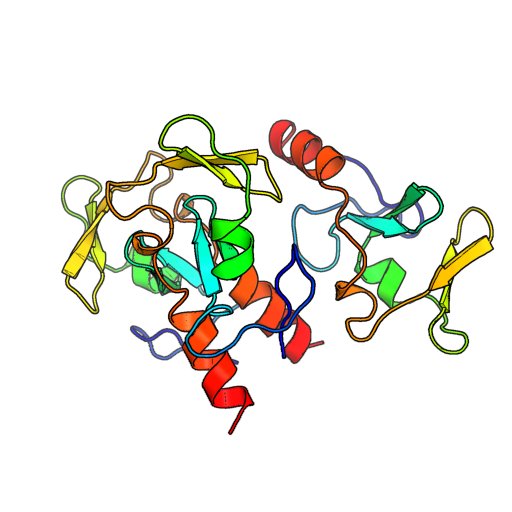 N 1
ATOM 1412 C CA . PRO B 1 46 ? 18.930 2.491 30.498 1.00 11.71 46 PRO B CA 1
ATOM 1413 C C . PRO B 1 46 ? 20.272 2.917 29.915 1.00 12.71 46 PRO B C 1
ATOM 1414 O O . PRO B 1 46 ? 20.333 3.800 29.057 1.00 15.54 46 PRO B O 1
ATOM 1425 N N . ARG B 1 47 ? 21.346 2.258 30.358 1.00 9.63 47 ARG B N 1
ATOM 1426 C CA . ARG B 1 47 ? 22.681 2.492 29.815 1.00 9.56 47 ARG B CA 1
ATOM 1427 C C . ARG B 1 47 ? 23.225 1.222 29.172 1.00 12.10 47 ARG B C 1
ATOM 1428 O O . ARG B 1 47 ? 22.819 0.103 29.505 1.00 12.47 47 ARG B O 1
ATOM 1449 N N . LEU B 1 48 ? 24.179 1.417 28.264 1.00 7.00 48 LEU B N 1
ATOM 1450 C CA . LEU B 1 48 ? 24.687 0.357 27.407 1.00 9.55 48 LEU B CA 1
ATOM 1451 C C . LEU B 1 48 ? 26.044 -0.144 27.871 1.00 11.97 48 LEU B C 1
ATOM 1452 O O . LEU B 1 48 ? 26.935 0.643 28.205 1.00 10.84 48 LEU B O 1
ATOM 1468 N N . LEU B 1 49 ? 26.191 -1.464 27.872 1.00 13.94 49 LEU B N 1
ATOM 1469 C CA . LEU B 1 49 ? 27.489 -2.107 27.950 1.00 10.43 49 LEU B CA 1
ATOM 1470 C C . LEU B 1 49 ? 27.992 -2.408 26.544 1.00 18.74 49 LEU B C 1
ATOM 1471 O O . LEU B 1 49 ? 27.235 -2.397 25.567 1.00 14.12 49 LEU B O 1
ATOM 1487 N N . LEU B 1 50 ? 29.291 -2.688 26.450 1.00 15.82 50 LEU B N 1
ATOM 1488 C CA . LEU B 1 50 ? 29.914 -2.870 25.145 1.00 21.22 50 LEU B CA 1
ATOM 1489 C C . LEU B 1 50 ? 29.477 -4.163 24.464 1.00 16.84 50 LEU B C 1
ATOM 1490 O O . LEU B 1 50 ? 29.672 -4.311 23.253 1.00 15.63 50 LEU B O 1
ATOM 1506 N N . CYS B 1 51 ? 28.884 -5.093 25.210 1.00 15.91 51 CYS B N 1
ATOM 1507 C CA . CYS B 1 51 ? 28.309 -6.305 24.644 1.00 14.39 51 CYS B CA 1
ATOM 1508 C C . CYS B 1 51 ? 26.950 -6.074 23.996 1.00 15.32 51 CYS B C 1
ATOM 1509 O O . CYS B 1 51 ? 26.396 -7.005 23.404 1.00 15.48 51 CYS B O 1
ATOM 1516 N N . GLY B 1 52 ? 26.380 -4.881 24.129 1.00 13.31 52 GLY B N 1
ATOM 1517 C CA . GLY B 1 52 ? 25.105 -4.557 23.532 1.00 9.55 52 GLY B CA 1
ATOM 1518 C C . GLY B 1 52 ? 23.924 -4.666 24.471 1.00 7.96 52 GLY B C 1
ATOM 1519 O O . GLY B 1 52 ? 22.812 -4.270 24.095 1.00 10.25 52 GLY B O 1
ATOM 1523 N N . HIS B 1 53 ? 24.126 -5.194 25.674 1.00 10.30 53 HIS B N 1
ATOM 1524 C CA . HIS B 1 53 ? 23.049 -5.278 26.648 1.00 10.14 53 HIS B CA 1
ATOM 1525 C C . HIS B 1 53 ? 22.819 -3.934 27.321 1.00 7.52 53 HIS B C 1
ATOM 1526 O O . HIS B 1 53 ? 23.737 -3.125 27.482 1.00 9.38 53 HIS B O 1
ATOM 1540 N N . THR B 1 54 ? 21.569 -3.711 27.712 1.00 11.26 54 THR B N 1
ATOM 1541 C CA . THR B 1 54 ? 21.166 -2.540 28.471 1.00 13.55 54 THR B CA 1
ATOM 1542 C C . THR B 1 54 ? 20.930 -2.945 29.920 1.00 15.13 54 THR B C 1
ATOM 1543 O O . THR B 1 54 ? 20.318 -3.982 30.193 1.00 12.35 54 THR B O 1
ATOM 1554 N N . VAL B 1 55 ? 21.402 -2.108 30.840 1.00 12.73 55 VAL B N 1
ATOM 1555 C CA . VAL B 1 55 ? 21.177 -2.283 32.269 1.00 15.05 55 VAL B CA 1
ATOM 1556 C C . VAL B 1 55 ? 20.871 -0.910 32.851 1.00 10.56 55 VAL B C 1
ATOM 1557 O O . VAL B 1 55 ? 21.395 0.110 32.390 1.00 13.13 55 VAL B O 1
ATOM 1570 N N . CYS B 1 56 ? 20.006 -0.875 33.862 1.00 12.64 56 CYS B N 1
ATOM 1571 C CA . CYS B 1 56 ? 19.653 0.413 34.436 1.00 12.94 56 CYS B CA 1
ATOM 1572 C C . CYS B 1 56 ? 20.859 0.995 35.164 1.00 11.60 56 CYS B C 1
ATOM 1573 O O . CYS B 1 56 ? 21.768 0.276 35.585 1.00 10.66 56 CYS B O 1
ATOM 1580 N N . HIS B 1 57 ? 20.886 2.326 35.247 1.00 14.10 57 HIS B N 1
ATOM 1581 C CA . HIS B 1 57 ? 22.017 3.027 35.847 1.00 15.24 57 HIS B CA 1
ATOM 1582 C C . HIS B 1 57 ? 22.333 2.483 37.237 1.00 16.74 57 HIS B C 1
ATOM 1583 O O . HIS B 1 57 ? 23.483 2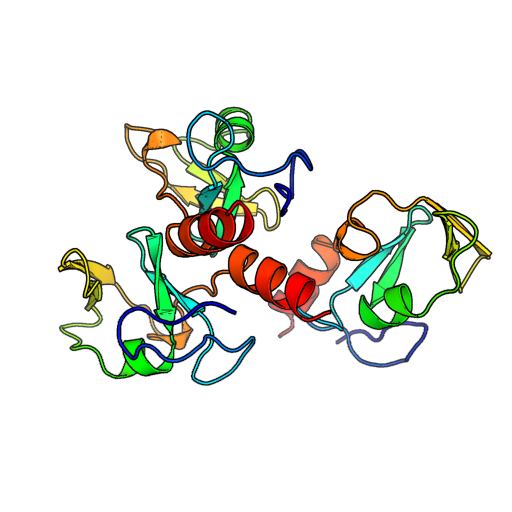.140 37.545 1.00 12.03 57 HIS B O 1
ATOM 1597 N N . ASP B 1 58 ? 21.311 2.364 38.080 1.00 13.07 58 ASP B N 1
ATOM 1598 C CA . ASP B 1 58 ? 21.537 1.964 39.464 1.00 19.16 58 ASP B CA 1
ATOM 1599 C C . ASP B 1 58 ? 22.165 0.579 39.542 1.00 22.66 58 ASP B C 1
ATOM 1600 O O . ASP B 1 58 ? 23.155 0.376 40.254 1.00 18.01 58 ASP B O 1
ATOM 1609 N N . CYS B 1 59 ? 21.602 -0.391 38.816 1.00 20.76 59 CYS B N 1
ATOM 1610 C CA . CYS B 1 59 ? 22.195 -1.725 38.800 1.00 19.64 59 CYS B CA 1
ATOM 1611 C C . CYS B 1 59 ? 23.654 -1.675 38.365 1.00 19.27 59 CYS B C 1
ATOM 1612 O O . CYS B 1 59 ? 24.493 -2.411 38.898 1.00 19.61 59 CYS B O 1
ATOM 1619 N N . LEU B 1 60 ? 23.975 -0.829 37.381 1.00 15.28 60 LEU B N 1
ATOM 1620 C CA . LEU B 1 60 ? 25.358 -0.726 36.926 1.00 15.30 60 LEU B CA 1
ATOM 1621 C C . LEU B 1 60 ? 26.268 -0.185 38.025 1.00 19.55 60 LEU B C 1
ATOM 1622 O O . LEU B 1 60 ? 27.418 -0.622 38.150 1.00 20.60 60 LEU B O 1
ATOM 1638 N N . THR B 1 61 ? 25.785 0.781 38.819 1.00 17.53 61 THR B N 1
ATOM 1639 C CA . THR B 1 61 ? 26.607 1.302 39.914 1.00 21.53 61 THR B CA 1
ATOM 1640 C C . THR B 1 61 ? 26.844 0.262 40.997 1.00 29.32 61 THR B C 1
ATOM 1641 O O . THR B 1 61 ? 27.782 0.413 41.785 1.00 28.32 61 THR B O 1
ATOM 1652 N N . ARG B 1 62 ? 26.014 -0.777 41.059 1.00 22.72 62 ARG B N 1
ATOM 1653 C CA . ARG B 1 62 ? 26.175 -1.830 42.050 1.00 24.67 62 ARG B CA 1
ATOM 1654 C C . ARG B 1 62 ? 27.082 -2.960 41.594 1.00 34.93 62 ARG B C 1
ATOM 1655 O O . ARG B 1 62 ? 27.395 -3.838 42.404 1.00 33.92 62 ARG B O 1
ATOM 1676 N N . LEU B 1 63 ? 27.513 -2.976 40.339 1.00 29.67 63 LEU B N 1
ATOM 1677 C CA . LEU B 1 63 ? 28.303 -4.106 39.886 1.00 28.59 63 LEU B CA 1
ATOM 1678 C C . LEU B 1 63 ? 29.714 -4.010 40.465 1.00 33.04 63 LEU B C 1
ATOM 1679 O O . LEU B 1 63 ? 30.265 -2.912 40.578 1.00 31.72 63 LEU B O 1
ATOM 1695 N N . PRO B 1 64 ? 30.335 -5.141 40.792 1.00 36.03 64 PRO B N 1
ATOM 1696 C CA . PRO B 1 64 ? 31.698 -5.091 41.332 1.00 36.91 64 PRO B CA 1
ATOM 1697 C C . PRO B 1 64 ? 32.680 -4.596 40.288 1.00 35.92 64 PRO B C 1
ATOM 1698 O O . PRO B 1 64 ? 32.555 -4.889 39.098 1.00 43.80 64 PRO B O 1
ATOM 1709 N N . LEU B 1 65 ? 33.677 -3.854 40.751 1.00 43.56 65 LEU B N 1
ATOM 1710 C CA . LEU B 1 65 ? 34.706 -3.305 39.886 1.00 45.65 65 LEU B CA 1
ATOM 1711 C C . LEU B 1 65 ? 36.003 -4.070 40.101 1.00 52.07 65 LEU B C 1
ATOM 1712 O O . LEU B 1 65 ? 36.373 -4.387 41.237 1.00 50.78 65 LEU B O 1
ATOM 1716 N N . HIS B 1 66 ? 36.680 -4.364 38.998 1.00 46.99 66 HIS B N 1
ATOM 1717 C CA . HIS B 1 66 ? 37.990 -5.008 38.995 1.00 47.03 66 HIS B CA 1
ATOM 1718 C C . HIS B 1 66 ? 38.882 -4.041 38.230 1.00 49.22 66 HIS B C 1
ATOM 1719 O O . HIS B 1 66 ? 38.911 -4.050 36.995 1.00 56.54 66 HIS B O 1
ATOM 1723 N N . GLY B 1 67 ? 39.604 -3.207 38.970 1.00 48.56 67 GLY B N 1
ATOM 1724 C CA . GLY B 1 67 ? 40.327 -2.108 38.370 1.00 57.62 67 GLY B CA 1
ATOM 1725 C C . GLY B 1 67 ? 39.329 -1.063 37.917 1.00 55.41 67 GLY B C 1
ATOM 1726 O O . GLY B 1 67 ? 38.703 -0.404 38.754 1.00 56.99 67 GLY B O 1
ATOM 1730 N N . ARG B 1 68 ? 39.151 -0.908 36.606 1.00 45.34 68 ARG B N 1
ATOM 1731 C CA . ARG B 1 68 ? 38.153 0.001 36.056 1.00 48.01 68 ARG B CA 1
ATOM 1732 C C . ARG B 1 68 ? 37.213 -0.724 35.096 1.00 43.49 68 ARG B C 1
ATOM 1733 O O . ARG B 1 68 ? 36.675 -0.120 34.167 1.00 46.08 68 ARG B O 1
ATOM 1754 N N . ALA B 1 69 ? 36.992 -2.020 35.318 1.00 39.23 69 ALA B N 1
ATOM 1755 C CA . ALA B 1 69 ? 36.184 -2.829 34.420 1.00 36.83 69 ALA B CA 1
ATOM 1756 C C . ALA B 1 69 ? 35.070 -3.532 35.181 1.00 38.64 69 ALA B C 1
ATOM 1757 O O . ALA B 1 69 ? 35.253 -3.950 36.330 1.00 40.94 69 ALA B O 1
ATOM 1764 N N . ILE B 1 70 ? 33.911 -3.648 34.529 1.00 31.15 70 ILE B N 1
ATOM 1765 C CA . ILE B 1 70 ? 32.742 -4.327 35.078 1.00 27.01 70 ILE B CA 1
ATOM 1766 C C . ILE B 1 70 ? 32.321 -5.408 34.094 1.00 29.39 70 ILE B C 1
ATOM 1767 O O . ILE B 1 70 ? 32.539 -5.286 32.885 1.00 27.30 70 ILE B O 1
ATOM 1783 N N . ARG B 1 71 ? 31.760 -6.492 34.621 1.00 23.66 71 ARG B N 1
ATOM 1784 C CA . ARG B 1 71 ? 31.314 -7.616 33.810 1.00 23.46 71 ARG B CA 1
ATOM 1785 C C . ARG B 1 71 ? 29.801 -7.599 33.632 1.00 23.30 71 ARG B C 1
ATOM 1786 O O . ARG B 1 71 ? 29.051 -7.375 34.588 1.00 21.63 71 ARG B O 1
ATOM 1807 N N . CYS B 1 72 ? 29.361 -7.829 32.400 1.00 21.29 72 CYS B N 1
ATOM 1808 C CA . CYS B 1 72 ? 27.933 -7.913 32.115 1.00 23.38 72 CYS B CA 1
ATOM 1809 C C . CYS B 1 72 ? 27.295 -9.038 32.926 1.00 18.33 72 CYS B C 1
ATOM 1810 O O . CYS B 1 72 ? 27.813 -10.162 32.930 1.00 18.72 72 CYS B O 1
ATOM 1817 N N . PRO B 1 73 ? 26.182 -8.789 33.619 1.00 19.16 73 PRO B N 1
ATOM 1818 C CA . PRO B 1 73 ? 25.567 -9.861 34.419 1.00 27.84 73 PRO B CA 1
ATOM 1819 C C . PRO B 1 73 ? 24.941 -10.971 33.588 1.00 30.65 73 PRO B C 1
ATOM 1820 O O . PRO B 1 73 ? 24.665 -12.048 34.134 1.00 29.31 73 PRO B O 1
ATOM 1831 N N . PHE B 1 74 ? 24.722 -10.755 32.290 1.00 19.97 74 PHE B N 1
ATOM 1832 C CA . PHE B 1 74 ? 24.060 -11.747 31.449 1.00 20.46 74 PHE B CA 1
ATOM 1833 C C . PHE B 1 74 ? 25.034 -12.665 30.726 1.00 19.63 74 PHE B C 1
ATOM 1834 O O . PHE B 1 74 ? 24.709 -13.833 30.490 1.00 29.23 74 PHE B O 1
ATOM 1851 N N . ASP B 1 75 ? 26.199 -12.162 30.326 1.00 18.55 75 ASP B N 1
ATOM 1852 C CA . ASP B 1 75 ? 27.145 -12.948 29.548 1.00 25.45 75 ASP B CA 1
ATOM 1853 C C . ASP B 1 75 ? 28.578 -12.878 30.056 1.00 25.72 75 ASP B C 1
ATOM 1854 O O . ASP B 1 75 ? 29.465 -13.455 29.421 1.00 25.33 75 ASP B O 1
ATOM 1863 N N . ARG B 1 76 ? 28.832 -12.186 31.167 1.00 27.04 76 ARG B N 1
ATOM 1864 C CA . ARG B 1 76 ? 30.143 -12.051 31.797 1.00 26.37 76 ARG B CA 1
ATOM 1865 C C . ARG B 1 76 ? 31.146 -11.252 30.969 1.00 29.37 76 ARG B C 1
ATOM 1866 O O . ARG B 1 76 ? 32.305 -11.128 31.390 1.00 22.77 76 ARG B O 1
ATOM 1873 N N . GLN B 1 77 ? 30.748 -10.675 29.836 1.00 25.12 77 GLN B N 1
ATOM 1874 C CA . GLN B 1 77 ? 31.683 -9.899 29.028 1.00 23.86 77 GLN B CA 1
ATOM 1875 C C . GLN B 1 77 ? 32.054 -8.587 29.718 1.00 21.40 77 GLN B C 1
ATOM 1876 O O . GLN B 1 77 ? 31.257 -7.994 30.451 1.00 23.19 77 GLN B O 1
ATOM 1890 N N . VAL B 1 78 ? 33.273 -8.122 29.446 1.00 24.93 78 VAL B N 1
ATOM 1891 C CA . VAL B 1 78 ? 33.882 -7.008 30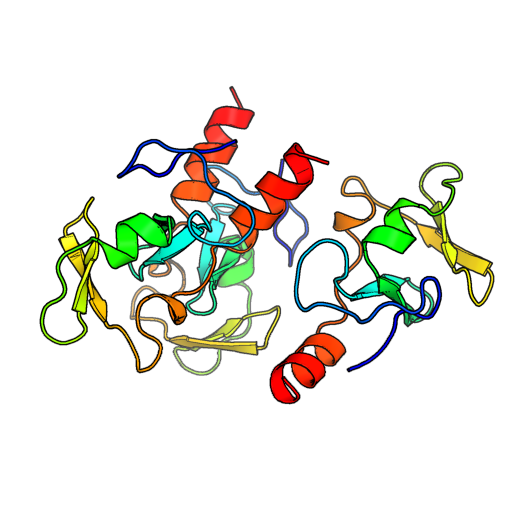.169 1.00 27.49 78 VAL B CA 1
ATOM 1892 C C . VAL B 1 78 ? 33.630 -5.699 29.430 1.00 23.58 78 VAL B C 1
ATOM 1893 O O . VAL B 1 78 ? 33.838 -5.608 28.215 1.00 28.53 78 VAL B O 1
ATOM 1906 N N . THR B 1 79 ? 33.199 -4.681 30.173 1.00 18.74 79 THR B N 1
ATOM 1907 C CA . THR B 1 79 ? 33.161 -3.297 29.712 1.00 28.23 79 THR B CA 1
ATOM 1908 C C . THR B 1 79 ? 34.076 -2.463 30.600 1.00 31.19 79 THR B C 1
ATOM 1909 O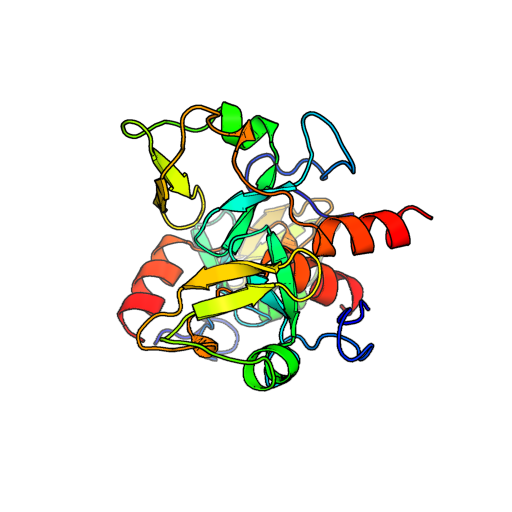 O . THR B 1 79 ? 33.950 -2.494 31.832 1.00 29.37 79 THR B O 1
ATOM 1920 N N . ASP B 1 80 ? 35.005 -1.742 29.974 1.00 28.62 80 ASP B N 1
ATOM 1921 C CA . ASP B 1 80 ? 35.937 -0.867 30.676 1.00 35.42 80 ASP B CA 1
ATOM 1922 C C . ASP B 1 80 ? 35.316 0.502 30.922 1.00 36.30 80 ASP B C 1
ATOM 1923 O O . ASP B 1 80 ? 34.698 1.087 30.028 1.00 37.54 80 ASP B O 1
ATOM 1932 N N . LEU B 1 81 ? 35.495 1.016 32.138 1.00 32.74 81 LEU B N 1
ATOM 1933 C CA . LEU B 1 81 ? 34.955 2.312 32.524 1.00 35.92 81 LEU B CA 1
ATOM 1934 C C . LEU B 1 81 ? 36.023 3.396 32.444 1.00 40.11 81 LEU B C 1
ATOM 1935 O O . LEU B 1 81 ? 37.206 3.152 32.695 1.00 41.22 81 LEU B O 1
ATOM 1951 N N . GLY B 1 82 ? 35.584 4.604 32.090 1.00 33.88 82 GLY B N 1
ATOM 1952 C CA . GLY B 1 82 ? 36.434 5.772 32.086 1.00 38.05 82 GLY B CA 1
ATOM 1953 C C . GLY B 1 82 ? 36.292 6.591 33.357 1.00 38.45 82 GLY B C 1
ATOM 1954 O O . GLY B 1 82 ? 35.706 6.164 34.354 1.00 33.82 82 GLY B O 1
ATOM 1958 N N . ASP B 1 83 ? 36.827 7.814 33.298 1.00 38.64 83 ASP B N 1
ATOM 1959 C CA . ASP B 1 83 ? 36.866 8.676 34.475 1.00 38.18 83 ASP B CA 1
ATOM 1960 C C . ASP B 1 83 ? 35.479 9.098 34.943 1.00 35.11 83 ASP B C 1
ATOM 1961 O O . ASP B 1 83 ? 35.327 9.496 36.101 1.00 39.57 83 ASP B O 1
ATOM 1965 N N . SER B 1 84 ? 34.468 9.013 34.084 1.00 32.74 84 SER B N 1
ATOM 1966 C CA . SER B 1 84 ? 33.099 9.317 34.479 1.00 36.11 84 SER B CA 1
ATOM 1967 C C . SER B 1 84 ? 32.366 8.104 35.036 1.00 26.47 84 SER B C 1
ATOM 1968 O O . SER B 1 84 ? 31.192 8.223 35.404 1.00 24.63 84 SER B O 1
ATOM 1976 N N . GLY B 1 85 ? 33.025 6.950 35.103 1.00 22.74 85 GLY B N 1
ATOM 1977 C CA . GLY B 1 85 ? 32.395 5.768 35.668 1.00 25.76 85 GLY B CA 1
ATOM 1978 C C . GLY B 1 85 ? 31.137 5.377 34.917 1.00 21.92 85 GLY B C 1
ATOM 1979 O O . GLY B 1 85 ? 31.069 5.426 33.683 1.00 21.70 85 GLY B O 1
ATOM 1983 N N . VAL B 1 86 ? 30.125 4.962 35.678 1.00 19.51 86 VAL B N 1
ATOM 1984 C CA . VAL B 1 86 ? 28.859 4.546 35.087 1.00 18.82 86 VAL B CA 1
ATOM 1985 C C . VAL B 1 86 ? 28.232 5.691 34.311 1.00 23.02 86 VAL B C 1
ATOM 1986 O O . VAL B 1 86 ? 27.503 5.465 33.338 1.00 16.15 86 VAL B O 1
ATOM 1999 N N . TRP B 1 87 ? 28.474 6.934 34.741 1.00 21.78 87 TRP B N 1
ATOM 2000 C CA . TRP B 1 87 ? 27.919 8.082 34.041 1.00 17.12 87 TRP B CA 1
ATOM 2001 C C . TRP B 1 87 ? 28.514 8.232 32.644 1.00 19.27 87 TRP B C 1
ATOM 2002 O O . TRP B 1 87 ? 27.921 8.912 31.800 1.00 24.62 87 TRP B O 1
ATOM 2023 N N . GLY B 1 88 ? 29.666 7.612 32.382 1.00 22.51 88 GLY B N 1
ATOM 2024 C CA . GLY B 1 88 ? 30.248 7.602 31.051 1.00 23.00 88 GLY B CA 1
ATOM 2025 C C . GLY B 1 88 ? 29.729 6.519 30.120 1.00 24.16 88 GLY B C 1
ATOM 2026 O O . GLY B 1 88 ? 30.027 6.559 28.922 1.00 27.55 88 GLY B O 1
ATOM 2030 N N . LEU B 1 89 ? 28.978 5.547 30.630 1.00 20.19 89 LEU B N 1
ATOM 2031 C CA . LEU B 1 89 ? 28.325 4.583 29.755 1.00 17.63 89 LEU B CA 1
ATOM 2032 C C . LEU B 1 89 ? 27.188 5.273 29.007 1.00 19.22 89 LEU B C 1
ATOM 2033 O O . LEU B 1 89 ? 26.419 6.044 29.588 1.00 16.67 89 LEU B O 1
ATOM 2049 N N . LYS B 1 90 ? 27.080 4.998 27.712 1.00 15.35 90 LYS B N 1
ATOM 2050 C CA . LYS B 1 90 ? 26.102 5.699 26.891 1.00 9.99 90 LYS B CA 1
ATOM 2051 C C . LYS B 1 90 ? 24.689 5.233 27.191 1.00 10.40 90 LYS B C 1
ATOM 2052 O O . LYS B 1 90 ? 24.440 4.049 27.419 1.00 12.11 90 LYS B O 1
ATOM 2071 N N . LYS B 1 91 ? 23.755 6.177 27.166 1.00 9.58 91 LYS B N 1
ATOM 2072 C CA . LYS B 1 91 ? 22.348 5.836 27.269 1.00 9.50 91 LYS B CA 1
ATOM 2073 C C . LYS B 1 91 ? 21.896 5.126 25.999 1.00 12.07 91 LYS B C 1
ATOM 2074 O O . LYS B 1 91 ? 22.470 5.305 24.924 1.00 11.59 91 LYS B O 1
ATOM 2093 N N . ASN B 1 92 ? 20.874 4.287 26.136 1.00 10.92 92 ASN B N 1
ATOM 2094 C CA . ASN B 1 92 ? 20.300 3.587 24.988 1.00 9.85 92 ASN B CA 1
ATOM 2095 C C . ASN B 1 92 ? 19.295 4.528 24.330 1.00 9.13 92 ASN B C 1
ATOM 2096 O O . ASN B 1 92 ? 18.097 4.495 24.612 1.00 13.52 92 ASN B O 1
ATOM 2107 N N . PHE B 1 93 ? 19.797 5.384 23.437 1.00 12.58 93 PHE B N 1
ATOM 2108 C CA . PHE B 1 93 ? 18.986 6.478 22.909 1.00 13.79 93 PHE B CA 1
ATOM 2109 C C . PHE B 1 93 ? 17.745 5.977 22.176 1.00 14.49 93 PHE B C 1
ATOM 2110 O O . PHE B 1 93 ? 16.661 6.560 22.311 1.00 15.75 93 PHE B O 1
ATOM 2127 N N . ALA B 1 94 ? 17.880 4.928 21.365 1.00 13.24 94 ALA B N 1
ATOM 2128 C CA . ALA B 1 94 ? 16.720 4.454 20.615 1.00 17.66 94 ALA B CA 1
ATOM 2129 C C . ALA B 1 94 ? 15.663 3.882 21.550 1.00 15.50 94 ALA B C 1
ATOM 2130 O O . ALA B 1 94 ? 14.461 4.140 21.380 1.00 19.98 94 ALA B O 1
ATOM 2137 N N . LEU B 1 95 ? 16.092 3.125 22.562 1.00 14.04 95 LEU B N 1
ATOM 2138 C CA . LEU B 1 95 ? 15.142 2.596 23.531 1.00 13.32 95 LEU B CA 1
ATOM 2139 C C . LEU B 1 95 ? 14.410 3.732 24.230 1.00 18.71 95 LEU B C 1
ATOM 2140 O O . LEU B 1 95 ? 13.202 3.645 24.469 1.00 23.75 95 LEU B O 1
ATOM 2156 N N . LEU B 1 96 ? 15.130 4.804 24.571 1.00 22.08 96 LEU B N 1
ATOM 2157 C CA . LEU B 1 96 ? 14.500 5.959 25.207 1.00 20.37 96 LEU B CA 1
ATOM 2158 C C . LEU B 1 96 ? 13.511 6.645 24.272 1.00 28.17 96 LEU B C 1
ATOM 2159 O O . LEU B 1 96 ? 12.457 7.117 24.714 1.00 24.61 96 LEU B O 1
ATOM 2175 N N . GLU B 1 97 ? 13.831 6.728 22.979 1.00 21.59 97 GLU B N 1
ATOM 2176 C CA . GLU B 1 97 ? 12.884 7.306 22.031 1.00 22.38 97 GLU B CA 1
ATOM 2177 C C . GLU B 1 97 ? 11.591 6.497 22.007 1.00 25.71 97 GLU B C 1
ATOM 2178 O O . GLU B 1 97 ? 10.488 7.054 22.101 1.00 30.77 97 GLU B O 1
ATOM 2190 N N . LEU B 1 98 ? 11.711 5.168 21.931 1.00 23.57 98 LEU B N 1
ATOM 2191 C CA . LEU B 1 98 ? 10.519 4.325 21.901 1.00 27.71 98 LEU B CA 1
ATOM 2192 C C . LEU B 1 98 ? 9.731 4.415 23.206 1.00 37.90 98 LEU B C 1
ATOM 2193 O O . LEU B 1 98 ? 8.499 4.523 23.184 1.00 35.53 98 LEU B O 1
ATOM 2209 N N . LEU B 1 99 ? 10.417 4.363 24.352 1.00 31.30 99 LEU B N 1
ATOM 2210 C CA . LEU B 1 99 ? 9.721 4.447 25.633 1.00 31.54 99 LEU B CA 1
ATOM 2211 C C . LEU B 1 99 ? 8.999 5.780 25.783 1.00 37.42 99 LEU B C 1
ATOM 2212 O O . LEU B 1 99 ? 7.860 5.827 26.264 1.00 44.06 99 LEU B O 1
ATOM 2228 N N . GLU B 1 100 ? 9.645 6.875 25.379 1.00 31.36 100 GLU B N 1
ATOM 2229 C CA . GLU B 1 100 ? 8.999 8.179 25.459 1.00 35.96 100 GLU B CA 1
ATOM 2230 C C . GLU B 1 100 ? 7.763 8.229 24.572 1.00 40.78 100 GLU B C 1
ATOM 2231 O O . GLU B 1 100 ? 6.724 8.765 24.975 1.00 43.99 100 GLU B O 1
ATOM 2243 N N . ARG B 1 101 ? 7.851 7.682 23.357 1.00 36.72 101 ARG B N 1
ATOM 2244 C CA . ARG B 1 101 ? 6.672 7.663 22.498 1.00 41.17 101 ARG B CA 1
ATOM 2245 C C . ARG B 1 101 ? 5.558 6.819 23.103 1.00 47.24 101 ARG B C 1
ATOM 2246 O O . ARG B 1 101 ? 4.376 7.157 22.976 1.00 54.94 101 ARG B O 1
ATOM 2267 N N . LEU B 1 102 ? 5.910 5.716 23.767 1.00 44.92 102 LEU B N 1
ATOM 2268 C CA . LEU B 1 102 ? 4.886 4.878 24.382 1.00 46.03 102 LEU B CA 1
ATOM 2269 C C . LEU B 1 102 ? 4.241 5.582 25.570 1.00 51.98 102 LEU B C 1
ATOM 2270 O O . LEU B 1 102 ? 3.026 5.477 25.776 1.00 54.30 102 LEU B O 1
ATOM 2286 N N . GLN B 1 103 ? 5.034 6.298 26.362 1.00 57.28 103 GLN B N 1
ATOM 2287 C CA . GLN B 1 103 ? 4.517 7.037 27.509 1.00 51.47 103 GLN B CA 1
ATOM 2288 C C . GLN B 1 103 ? 3.552 8.128 27.056 1.00 56.49 103 GLN B C 1
ATOM 2289 O O . GLN B 1 103 ? 2.355 8.065 27.333 1.00 63.48 103 GLN B O 1
ATOM 2293 N N . VAL C 1 28 ? 25.264 21.617 45.413 1.00 30.14 28 VAL C N 1
ATOM 2294 C CA . VAL C 1 28 ? 23.937 22.218 45.318 1.00 31.11 28 VAL C CA 1
ATOM 2295 C C . VAL C 1 28 ? 24.002 23.598 44.660 1.00 27.31 28 VAL C C 1
ATOM 2296 O O . VAL C 1 28 ? 25.019 24.290 44.723 1.00 32.61 28 VAL C O 1
ATOM 2308 N N . LEU C 1 29 ? 22.907 23.982 44.011 1.00 31.20 29 LEU C N 1
ATOM 2309 C CA . LEU C 1 29 ? 22.792 25.282 43.365 1.00 27.55 29 LEU C CA 1
ATOM 2310 C C . LEU C 1 29 ? 21.412 25.847 43.661 1.00 20.86 29 LEU C C 1
ATOM 2311 O O . LEU C 1 29 ? 20.428 25.102 43.691 1.00 21.09 29 LEU C O 1
ATOM 2327 N N . GLU C 1 30 ? 21.337 27.161 43.865 1.00 17.99 30 GLU C N 1
ATOM 2328 C CA . GLU C 1 30 ? 20.085 27.803 44.239 1.00 25.06 30 GLU C CA 1
ATOM 2329 C C . GLU C 1 30 ? 19.422 28.468 43.038 1.00 16.58 30 GLU C C 1
ATOM 2330 O O . GLU C 1 30 ? 20.087 28.971 42.130 1.00 15.55 30 GLU C O 1
ATOM 2342 N N . CYS C 1 31 ? 18.093 28.448 43.047 1.00 19.85 31 CYS C N 1
ATOM 2343 C CA . CYS C 1 31 ? 17.306 29.261 42.129 1.00 16.13 31 CYS C CA 1
ATOM 2344 C C . CYS C 1 31 ? 17.515 30.737 42.440 1.00 17.36 31 CYS C C 1
ATOM 2345 O O . CYS C 1 31 ? 17.421 31.158 43.597 1.00 16.52 31 CYS C O 1
ATOM 2352 N N . GLY C 1 32 ? 17.802 31.525 41.405 1.00 17.22 32 GLY C N 1
ATOM 2353 C CA . GLY C 1 32 ? 18.059 32.948 41.578 1.00 23.25 32 GLY C CA 1
ATOM 2354 C C . GLY C 1 32 ? 16.852 33.764 41.996 1.00 24.23 32 GLY C C 1
ATOM 2355 O O . GLY C 1 32 ? 17.022 34.911 42.425 1.00 24.60 32 GLY C O 1
ATOM 2359 N N . VAL C 1 33 ? 15.645 33.209 41.889 1.00 21.84 33 VAL C N 1
ATOM 2360 C CA . VAL C 1 33 ? 14.436 33.950 42.240 1.00 17.07 33 VAL C CA 1
ATOM 2361 C C . VAL C 1 33 ? 14.118 33.722 43.717 1.00 25.59 33 VAL C C 1
ATOM 2362 O O . VAL C 1 33 ? 14.043 34.679 44.495 1.00 24.51 33 VAL C O 1
ATOM 2375 N N . CYS C 1 34 ? 13.923 32.463 44.115 1.00 18.45 34 CYS C N 1
ATOM 2376 C CA . CYS C 1 34 ? 13.538 32.143 45.487 1.00 24.08 34 CYS C CA 1
ATOM 2377 C C . CYS C 1 34 ? 14.729 31.912 46.407 1.00 23.16 34 CYS C C 1
ATOM 2378 O O . CYS C 1 34 ? 14.542 31.865 47.627 1.00 23.40 34 CYS C O 1
ATOM 2385 N N . GLU C 1 35 ? 15.930 31.744 45.858 1.00 21.66 35 GLU C N 1
ATOM 2386 C CA . GLU C 1 35 ? 17.149 31.456 46.610 1.00 30.95 35 GLU C CA 1
ATOM 2387 C C . GLU C 1 35 ? 17.103 30.114 47.345 1.00 27.12 35 GLU C C 1
ATOM 2388 O O . GLU C 1 35 ? 17.956 29.854 48.203 1.00 30.98 35 GLU C O 1
ATOM 2400 N N . ASP C 1 36 ? 16.144 29.249 47.024 1.00 21.30 36 ASP C N 1
ATOM 2401 C CA . ASP C 1 36 ? 16.159 27.865 47.476 1.00 24.14 36 ASP C CA 1
ATOM 2402 C C . ASP C 1 36 ? 16.958 26.989 46.515 1.00 27.74 36 ASP C C 1
ATOM 2403 O O . ASP C 1 36 ? 17.192 27.341 45.358 1.00 22.44 36 ASP C O 1
ATOM 2412 N N . VAL C 1 37 ? 17.358 25.824 47.007 1.00 23.42 37 VAL C N 1
ATOM 2413 C CA . VAL C 1 37 ? 18.165 24.899 46.221 1.00 22.62 37 VAL C CA 1
ATOM 2414 C C . VAL C 1 37 ? 17.273 24.144 45.244 1.00 19.10 37 VAL C C 1
ATOM 2415 O O . VAL C 1 37 ? 16.113 23.833 45.534 1.00 18.39 37 VAL C O 1
ATOM 2428 N N . PHE C 1 38 ? 17.825 23.846 44.072 1.00 19.00 38 PHE C N 1
ATOM 2429 C CA . PHE C 1 38 ? 17.124 23.037 43.085 1.00 17.11 38 PHE C CA 1
ATOM 2430 C C . PHE C 1 38 ? 16.982 21.600 43.570 1.00 23.81 38 PHE C C 1
ATOM 2431 O O . PHE C 1 38 ? 17.849 21.065 44.265 1.00 24.35 38 PHE C O 1
ATOM 2448 N N . SER C 1 39 ? 15.879 20.969 43.182 1.00 17.99 39 SER C N 1
ATOM 2449 C CA . SER C 1 39 ? 15.674 19.547 43.406 1.00 21.54 39 SER C CA 1
ATOM 2450 C C . SER C 1 39 ? 15.817 18.810 42.081 1.00 23.78 39 SER C C 1
ATOM 2451 O O . SER C 1 39 ? 15.760 19.411 41.007 1.00 18.57 39 SER C O 1
ATOM 2459 N N . LEU C 1 40 ? 16.014 17.493 42.168 1.00 20.45 40 LEU C N 1
ATOM 2460 C CA . LEU C 1 40 ? 16.173 16.671 40.976 1.00 25.18 40 LEU C CA 1
ATOM 2461 C C . LEU C 1 40 ? 14.849 16.388 40.279 1.00 25.74 40 LEU C C 1
ATOM 2462 O O . LEU C 1 40 ? 14.854 15.940 39.128 1.00 28.77 40 LEU C O 1
ATOM 2478 N N . GLN C 1 41 ? 13.726 16.629 40.946 1.00 22.95 41 GLN C N 1
ATOM 2479 C CA . GLN C 1 41 ? 12.406 16.501 40.343 1.00 25.97 41 GLN C CA 1
ATOM 2480 C C . GLN C 1 41 ? 11.414 17.177 41.273 1.00 24.06 41 GLN C C 1
ATOM 2481 O O . GLN C 1 41 ? 11.724 17.453 42.434 1.00 27.07 41 GLN C O 1
ATOM 2495 N N . GLY C 1 42 ? 10.224 17.457 40.748 1.00 29.10 42 GLY C N 1
ATOM 2496 C CA . GLY C 1 42 ? 9.173 18.036 41.563 1.00 24.09 42 GLY C CA 1
ATOM 2497 C C . GLY C 1 42 ? 9.048 19.544 41.472 1.00 29.61 42 GLY C C 1
ATOM 2498 O O . GLY C 1 42 ? 9.305 20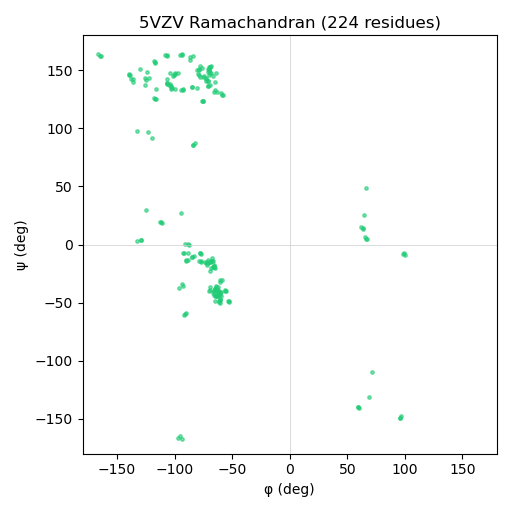.140 40.420 1.00 22.36 42 GLY C O 1
ATOM 2502 N N . ASP C 1 43 ? 8.641 20.171 42.579 1.00 25.88 43 ASP C N 1
ATOM 2503 C CA . ASP C 1 43 ? 8.315 21.593 42.570 1.00 23.42 43 ASP C CA 1
ATOM 2504 C C . ASP C 1 43 ? 9.542 22.482 42.437 1.00 20.35 43 ASP C C 1
ATOM 2505 O O . ASP C 1 43 ? 9.402 23.656 42.081 1.00 18.22 43 ASP C O 1
ATOM 2514 N N . LYS C 1 44 ? 10.736 21.958 42.702 1.00 16.70 44 LYS C N 1
ATOM 2515 C CA . LYS C 1 44 ? 11.961 22.745 42.635 1.00 19.01 44 LYS C CA 1
ATOM 2516 C C . LYS C 1 44 ? 12.879 22.293 41.506 1.00 14.44 44 LYS C C 1
ATOM 2517 O O . LYS C 1 44 ? 14.073 22.611 41.520 1.00 16.50 44 LYS C O 1
ATOM 2536 N N . VAL C 1 45 ? 12.348 21.577 40.521 1.00 15.03 45 VAL C N 1
ATOM 2537 C CA . VAL C 1 45 ? 13.185 21.082 39.422 1.00 13.20 45 VAL C CA 1
ATOM 2538 C C . VAL C 1 45 ? 13.610 22.261 38.546 1.00 10.52 45 VAL C C 1
ATOM 2539 O O . VAL C 1 45 ? 12.808 23.188 38.332 1.00 10.25 45 VAL C O 1
ATOM 2552 N N . PRO C 1 46 ? 14.850 22.297 38.056 1.00 11.22 46 PRO C N 1
ATOM 2553 C CA . PRO C 1 46 ? 15.300 23.419 37.215 1.00 8.12 46 PRO C CA 1
ATOM 2554 C C . PRO C 1 46 ? 14.749 23.310 35.800 1.00 9.39 46 PRO C C 1
ATOM 2555 O O . PRO C 1 46 ? 14.992 22.320 35.105 1.00 12.20 46 PRO C O 1
ATOM 2566 N N . ARG C 1 47 ? 14.042 24.350 35.360 1.00 9.66 47 ARG C N 1
ATOM 2567 C CA . ARG C 1 47 ? 13.534 24.424 33.998 1.00 9.79 47 ARG C CA 1
ATOM 2568 C C . ARG C 1 47 ? 14.153 25.598 33.249 1.00 7.63 47 ARG C C 1
ATOM 2569 O O . ARG C 1 47 ? 14.589 26.592 33.842 1.00 10.09 47 ARG C O 1
ATOM 2590 N N . LEU C 1 48 ? 14.148 25.480 31.924 1.00 7.38 48 LEU C N 1
ATOM 2591 C CA . LEU C 1 48 ? 14.843 26.406 31.042 1.00 6.78 48 LEU C CA 1
ATOM 2592 C C . LEU C 1 48 ? 13.874 27.375 30.379 1.00 12.28 48 LEU C C 1
ATOM 2593 O O . LEU C 1 48 ? 12.823 26.974 29.870 1.00 13.38 48 LEU C O 1
ATOM 2609 N N . LEU C 1 49 ? 14.252 28.642 30.364 1.00 9.70 49 LEU C N 1
ATOM 2610 C CA . LEU C 1 49 ? 13.636 29.637 29.505 1.00 8.19 49 LEU C CA 1
ATOM 2611 C C . LEU C 1 49 ? 14.438 29.736 28.215 1.00 11.47 49 LEU C C 1
ATOM 2612 O O . LEU C 1 49 ? 15.576 29.266 28.127 1.00 13.41 49 LEU C O 1
ATOM 2628 N N . LEU C 1 50 ? 13.822 30.336 27.194 1.00 8.06 50 LEU C N 1
ATOM 2629 C CA . LEU C 1 50 ? 14.436 30.344 25.870 1.00 12.52 50 LEU C CA 1
ATOM 2630 C C . LEU C 1 50 ? 15.650 31.260 25.795 1.00 14.97 50 LEU C C 1
ATOM 2631 O O . LEU C 1 50 ? 16.439 31.150 24.849 1.00 12.85 50 LEU C O 1
ATOM 2647 N N . CYS C 1 51 ? 15.824 32.144 26.776 1.00 13.93 51 CYS C N 1
ATOM 2648 C CA . CYS C 1 51 ? 17.009 32.983 26.881 1.00 13.19 51 CYS C CA 1
ATOM 2649 C C . CYS C 1 51 ? 18.217 32.248 27.445 1.00 16.20 51 CYS C C 1
ATOM 2650 O O . CYS C 1 51 ? 19.315 32.820 27.462 1.00 12.18 51 CYS C O 1
ATOM 2657 N N . GLY C 1 52 ? 18.044 31.011 27.915 1.00 11.69 52 GLY C N 1
ATOM 2658 C CA . GLY C 1 52 ? 19.123 30.225 28.470 1.00 11.10 52 GLY C CA 1
ATOM 2659 C C . GLY C 1 52 ? 19.181 30.199 29.982 1.00 11.52 52 GLY C C 1
ATOM 2660 O O . GLY C 1 52 ? 19.954 29.409 30.537 1.00 12.43 52 GLY C O 1
ATOM 2664 N N . HIS C 1 53 ? 18.380 31.013 30.663 1.00 11.21 53 HIS C N 1
ATOM 2665 C CA . HIS C 1 53 ? 18.339 30.990 32.116 1.00 9.94 53 HIS C CA 1
ATOM 2666 C C . HIS C 1 53 ? 17.509 29.830 32.638 1.00 9.88 53 HIS C C 1
ATOM 2667 O O . HIS C 1 53 ? 16.561 29.368 31.996 1.00 12.10 53 HIS C O 1
ATOM 2681 N N . THR C 1 54 ? 17.884 29.370 33.825 1.00 9.55 54 THR C N 1
ATOM 2682 C CA . THR C 1 54 ? 17.168 28.341 34.560 1.00 7.79 54 THR C CA 1
ATOM 2683 C C . THR C 1 54 ? 16.437 28.971 35.736 1.00 16.05 54 THR C C 1
ATOM 2684 O O . THR C 1 54 ? 16.979 29.846 36.421 1.00 9.99 54 THR C O 1
ATOM 2695 N N . VAL C 1 55 ? 15.208 28.517 35.967 1.00 10.18 55 VAL C N 1
ATOM 2696 C CA . VAL C 1 55 ? 14.409 28.927 37.118 1.00 13.20 55 VAL C CA 1
ATOM 2697 C C . VAL C 1 55 ? 13.701 27.686 37.641 1.00 11.12 55 VAL C C 1
ATOM 2698 O O . VAL C 1 55 ? 13.379 26.771 36.877 1.00 9.82 55 VAL C O 1
ATOM 2711 N N . CYS C 1 56 ? 13.495 27.622 38.956 1.00 13.28 56 CYS C N 1
ATOM 2712 C CA . CYS C 1 56 ? 12.834 26.441 39.500 1.00 11.60 56 CYS C CA 1
ATOM 2713 C C . CYS C 1 56 ? 11.368 26.436 39.073 1.00 10.94 56 CYS C C 1
ATOM 2714 O O . CYS C 1 56 ? 10.781 27.479 38.774 1.00 11.56 56 CYS C O 1
ATOM 2721 N N . HIS C 1 57 ? 10.797 25.235 38.993 1.00 15.79 57 HIS C N 1
ATOM 2722 C CA . HIS C 1 57 ? 9.424 25.086 38.511 1.00 14.87 57 HIS C CA 1
ATOM 2723 C C . HIS C 1 57 ? 8.459 25.987 39.278 1.00 14.81 57 HIS C C 1
ATOM 2724 O O . HIS C 1 57 ? 7.640 26.699 38.682 1.00 12.85 57 HIS C O 1
ATOM 2738 N N . ASP C 1 58 ? 8.542 25.967 40.610 1.00 16.87 58 ASP C N 1
ATOM 2739 C CA . ASP C 1 58 ? 7.578 26.698 41.431 1.00 18.78 58 ASP C CA 1
ATOM 2740 C C . ASP C 1 58 ? 7.620 28.200 41.150 1.00 15.56 58 ASP C C 1
ATOM 2741 O O . ASP C 1 58 ? 6.576 28.841 40.935 1.00 17.36 58 ASP C O 1
ATOM 2750 N N . CYS C 1 59 ? 8.823 28.785 41.156 1.00 15.54 59 CYS C N 1
ATOM 2751 C CA . CYS C 1 59 ? 8.954 30.201 40.821 1.00 14.82 59 CYS C CA 1
ATOM 2752 C C . CYS C 1 59 ? 8.363 30.504 39.452 1.00 16.70 59 CYS C C 1
ATOM 2753 O O . CYS C 1 59 ? 7.735 31.552 39.262 1.00 14.64 59 CYS C O 1
ATOM 2760 N N . LEU C 1 60 ? 8.567 29.611 38.482 1.00 9.97 60 LEU C N 1
ATOM 2761 C CA . LEU C 1 60 ? 8.001 29.828 37.155 1.00 14.08 60 LEU C CA 1
ATOM 2762 C C . LEU C 1 60 ? 6.481 29.858 37.207 1.00 13.24 60 LEU C C 1
ATOM 2763 O O . LEU C 1 60 ? 5.850 30.666 36.517 1.00 16.86 60 LEU C O 1
ATOM 2779 N N . THR C 1 61 ? 5.866 28.994 38.022 1.00 17.18 61 THR C N 1
ATOM 2780 C CA . THR C 1 61 ? 4.414 29.072 38.139 1.00 21.11 61 THR C CA 1
ATOM 2781 C C . THR C 1 61 ? 3.973 30.343 38.849 1.00 25.03 61 THR C C 1
ATOM 2782 O O . THR C 1 61 ? 2.816 30.748 38.694 1.00 28.05 61 THR C O 1
ATOM 2793 N N . ARG C 1 62 ? 4.858 30.984 39.618 1.00 22.52 62 ARG C N 1
ATOM 2794 C CA . ARG C 1 62 ? 4.475 32.206 40.322 1.00 22.60 62 ARG C CA 1
ATOM 2795 C C . ARG C 1 62 ? 4.752 33.496 39.541 1.00 27.17 62 ARG C C 1
ATOM 2796 O O . ARG C 1 62 ? 4.345 34.570 40.000 1.00 27.50 62 ARG C O 1
ATOM 2817 N N . LEU C 1 63 ? 5.438 33.430 38.381 1.00 24.36 63 LEU C N 1
ATOM 2818 C CA . LEU C 1 63 ? 5.757 34.618 37.594 1.00 22.90 63 LEU C CA 1
ATOM 2819 C C . LEU C 1 63 ? 4.533 35.091 36.800 1.00 24.91 63 LEU C C 1
ATOM 2820 O O . LEU C 1 63 ? 3.648 34.291 36.484 1.00 25.85 63 LEU C O 1
ATOM 2836 N N . PRO C 1 64 ? 4.446 36.384 36.468 1.00 22.96 64 PRO C N 1
ATOM 2837 C CA . PRO C 1 64 ? 3.285 36.852 35.696 1.00 23.94 64 PRO C CA 1
ATOM 2838 C C . PRO C 1 64 ? 3.244 36.251 34.300 1.00 24.57 64 PRO C C 1
ATOM 2839 O O . PRO C 1 64 ? 4.272 36.088 33.638 1.00 28.88 64 PRO C O 1
ATOM 2850 N N . LEU C 1 65 ? 2.036 35.897 33.869 1.00 30.46 65 LEU C N 1
ATOM 2851 C CA . LEU C 1 65 ? 1.784 35.366 32.537 1.00 26.74 65 LEU C CA 1
ATOM 2852 C C . LEU C 1 65 ? 0.884 36.343 31.790 1.00 30.91 65 LEU C C 1
ATOM 2853 O O . LEU C 1 65 ? -0.100 36.835 32.354 1.00 30.92 65 LEU C O 1
ATOM 2869 N N . HIS C 1 66 ? 1.224 36.644 30.538 1.00 26.28 66 HIS C N 1
ATOM 2870 C CA . HIS C 1 66 ? 0.389 37.493 29.684 1.00 34.77 66 HIS C CA 1
ATOM 2871 C C . HIS C 1 66 ? 0.222 36.859 28.303 1.00 29.82 66 HIS C C 1
ATOM 2872 O O . HIS C 1 66 ? 1.122 36.939 27.464 1.00 33.72 66 HIS C O 1
ATOM 2886 N N . GLY C 1 67 ? -0.895 36.173 28.085 1.00 31.34 67 GLY C N 1
ATOM 2887 C CA . GLY C 1 67 ? -1.135 35.521 26.812 1.00 30.50 67 GLY C CA 1
ATOM 2888 C C . GLY C 1 67 ? -0.180 34.381 26.535 1.00 32.63 67 GLY C C 1
ATOM 2889 O O . GLY C 1 67 ? 0.385 34.294 25.440 1.00 30.39 67 GLY C O 1
ATOM 2893 N N . ARG C 1 68 ? -0.000 33.492 27.512 1.00 30.01 68 ARG C N 1
ATOM 2894 C CA . ARG C 1 68 ? 0.873 32.329 27.369 1.00 29.47 68 ARG C CA 1
ATOM 2895 C C . ARG C 1 68 ? 2.329 32.736 27.190 1.00 28.55 68 ARG C C 1
ATOM 2896 O O . ARG C 1 68 ? 3.129 31.986 26.628 1.00 33.27 68 ARG C O 1
ATOM 2917 N N . ALA C 1 69 ? 2.695 33.911 27.681 1.00 27.22 69 ALA C N 1
ATOM 2918 C CA . ALA C 1 69 ? 4.054 34.396 27.547 1.00 31.67 69 ALA C CA 1
ATOM 2919 C C . ALA C 1 69 ? 4.561 34.736 28.934 1.00 24.66 69 ALA C C 1
ATOM 2920 O O . ALA C 1 69 ? 3.853 35.360 29.733 1.00 25.85 69 ALA C O 1
ATOM 2927 N N . ILE C 1 70 ? 5.804 34.355 29.196 1.00 24.38 70 ILE C N 1
ATOM 2928 C CA . ILE C 1 70 ? 6.446 34.579 30.481 1.00 18.20 70 ILE C CA 1
ATOM 2929 C C . ILE C 1 70 ? 7.735 35.343 30.224 1.00 21.33 70 ILE C C 1
ATOM 2930 O O . ILE C 1 70 ? 8.432 35.078 29.242 1.00 17.14 70 ILE C O 1
ATOM 2946 N N . ARG C 1 71 ? 8.063 36.278 31.100 1.00 15.40 71 ARG C N 1
ATOM 2947 C CA . ARG C 1 71 ? 9.278 37.061 30.941 1.00 17.80 71 ARG C CA 1
ATOM 2948 C C . ARG C 1 71 ? 10.334 36.546 31.902 1.00 10.48 71 ARG C C 1
ATOM 2949 O O . ARG C 1 71 ? 10.046 36.314 33.081 1.00 19.65 71 ARG C O 1
ATOM 2970 N N . CYS C 1 72 ? 11.549 36.362 31.396 1.00 14.39 72 CYS C N 1
ATOM 2971 C CA . CYS C 1 72 ? 12.651 36.006 32.267 1.00 12.41 72 CYS C CA 1
ATOM 2972 C C . CYS C 1 72 ? 12.797 37.100 33.318 1.00 15.71 72 CYS C C 1
ATOM 2973 O O . CYS C 1 72 ? 12.868 38.282 32.961 1.00 14.23 72 CYS C O 1
ATOM 2980 N N . PRO C 1 73 ? 12.838 36.767 34.610 1.00 12.40 73 PRO C N 1
ATOM 2981 C CA . PRO C 1 73 ? 12.958 37.825 35.625 1.00 16.55 73 PRO C CA 1
ATOM 2982 C C . PRO C 1 73 ? 14.308 38.515 35.631 1.00 21.95 73 PRO C C 1
ATOM 2983 O O . PRO C 1 73 ? 14.421 39.607 36.200 1.00 23.10 73 PRO C O 1
ATOM 2994 N N . PHE C 1 74 ? 15.322 37.943 34.986 1.00 12.15 74 PHE C N 1
ATOM 2995 C CA . PHE C 1 74 ? 16.659 38.520 35.026 1.00 17.90 74 PHE C CA 1
ATOM 2996 C C . PHE C 1 74 ? 16.926 39.461 33.855 1.00 20.02 74 PHE C C 1
ATOM 2997 O O . PHE C 1 74 ? 17.613 40.471 34.026 1.00 24.72 74 PHE C O 1
ATOM 3014 N N . ASP C 1 75 ? 16.391 39.163 32.666 1.00 16.94 75 ASP C N 1
ATOM 3015 C CA . ASP C 1 75 ? 16.666 39.955 31.475 1.00 14.34 75 ASP C CA 1
ATOM 3016 C C . ASP C 1 75 ? 15.404 40.379 30.734 1.00 14.69 75 ASP C C 1
ATOM 3017 O O . ASP C 1 75 ? 15.510 40.986 29.663 1.00 17.83 75 ASP C O 1
ATOM 3026 N N . ARG C 1 76 ? 14.222 40.067 31.260 1.00 17.63 76 ARG C N 1
ATOM 3027 C CA . ARG C 1 76 ? 12.927 40.462 30.718 1.00 15.59 76 ARG C CA 1
ATOM 3028 C C . ARG C 1 76 ? 12.600 39.839 29.366 1.00 20.97 76 ARG C C 1
ATOM 3029 O O . ARG C 1 76 ? 11.557 40.180 28.792 1.00 19.18 76 ARG C O 1
ATOM 3050 N N . GLN C 1 77 ? 13.428 38.939 28.839 1.00 15.18 77 GLN C N 1
ATOM 3051 C CA . GLN C 1 77 ? 13.146 38.342 27.539 1.00 15.62 77 GLN C CA 1
ATOM 3052 C C . GLN C 1 77 ? 11.968 37.371 27.612 1.00 16.86 77 GLN C C 1
ATOM 3053 O O . GLN C 1 77 ? 11.749 36.690 28.617 1.00 15.38 77 GLN C O 1
ATOM 3067 N N . VAL C 1 78 ? 11.233 37.276 26.510 1.00 19.08 78 VAL C N 1
ATOM 3068 C CA . VAL C 1 78 ? 9.960 36.563 26.492 1.00 22.80 78 VAL C CA 1
ATOM 3069 C C . VAL C 1 78 ? 10.190 35.116 26.078 1.00 14.95 78 VAL C C 1
ATOM 3070 O O . VAL C 1 78 ? 10.905 34.840 25.110 1.00 14.79 78 VAL C O 1
ATOM 3083 N N . THR C 1 79 ? 9.576 34.195 26.810 1.00 14.87 79 THR C N 1
ATOM 3084 C CA . THR C 1 79 ? 9.438 32.804 26.408 1.00 17.31 79 THR C CA 1
ATOM 3085 C C . THR C 1 79 ? 7.953 32.503 26.253 1.00 24.00 79 THR C C 1
ATOM 3086 O O . THR C 1 79 ? 7.170 32.730 27.179 1.00 19.05 79 THR C O 1
ATOM 3097 N N . ASP C 1 80 ? 7.568 32.005 25.084 1.00 22.71 80 ASP C N 1
ATOM 3098 C CA . ASP C 1 80 ? 6.180 31.646 24.833 1.00 30.98 80 ASP C CA 1
ATOM 3099 C C . ASP C 1 80 ? 5.915 30.238 25.348 1.00 25.62 80 ASP C C 1
ATOM 3100 O O . ASP C 1 80 ? 6.722 29.330 25.132 1.00 25.55 80 ASP C O 1
ATOM 3109 N N . LEU C 1 81 ? 4.791 30.058 26.032 1.00 20.46 81 LEU C N 1
ATOM 3110 C CA . LEU C 1 81 ? 4.426 28.764 26.587 1.00 22.08 81 LEU C CA 1
ATOM 3111 C C . LEU C 1 81 ? 3.461 28.041 25.655 1.00 18.10 81 LEU C C 1
ATOM 3112 O O . LEU C 1 81 ? 2.655 28.665 24.961 1.00 22.61 81 LEU C O 1
ATOM 3128 N N . GLY C 1 82 ? 3.561 26.714 25.649 1.00 21.62 82 GLY C N 1
ATOM 3129 C CA . GLY C 1 82 ? 2.668 25.853 24.902 1.00 25.70 82 GLY C CA 1
ATOM 3130 C C . GLY C 1 82 ? 1.518 25.325 25.742 1.00 28.38 82 GLY C C 1
ATOM 3131 O O . GLY C 1 82 ? 1.229 25.816 26.836 1.00 21.77 82 GLY C O 1
ATOM 3135 N N . ASP C 1 83 ? 0.851 24.295 25.209 1.00 21.69 83 ASP C N 1
ATOM 3136 C CA . ASP C 1 83 ? -0.344 23.762 25.853 1.00 24.53 83 ASP C CA 1
ATOM 3137 C C . ASP C 1 83 ? -0.055 23.116 27.204 1.00 23.22 83 ASP C C 1
ATOM 3138 O O . ASP C 1 83 ? -0.989 22.927 27.989 1.00 26.25 83 ASP C O 1
ATOM 3147 N N . SER C 1 84 ? 1.193 22.742 27.483 1.00 17.74 84 SER C N 1
ATOM 3148 C CA . SER C 1 84 ? 1.564 22.215 28.794 1.00 15.66 84 SER C CA 1
ATOM 3149 C C . SER C 1 84 ? 2.033 23.290 29.768 1.00 16.88 84 SER C C 1
ATOM 3150 O O . SER C 1 84 ? 2.399 22.953 30.899 1.00 19.25 84 SER C O 1
ATOM 3158 N N . GLY C 1 85 ? 2.049 24.557 29.361 1.00 16.60 85 GLY C N 1
ATOM 3159 C CA . GLY C 1 85 ? 2.444 25.625 30.271 1.00 21.68 85 GLY C CA 1
ATOM 3160 C C . GLY C 1 85 ? 3.862 25.447 30.782 1.00 16.29 85 GLY C C 1
ATOM 3161 O O . GLY C 1 85 ? 4.774 25.049 30.046 1.00 16.57 85 GLY C O 1
ATOM 3165 N N . VAL C 1 86 ? 4.054 25.750 32.070 1.00 19.91 86 VAL C N 1
ATOM 3166 C CA . VAL C 1 86 ? 5.376 25.642 32.682 1.00 15.95 86 VAL C CA 1
ATOM 3167 C C . VAL C 1 86 ? 5.893 24.216 32.605 1.00 15.40 86 VAL C C 1
ATOM 3168 O O . VAL C 1 86 ? 7.105 23.993 32.487 1.00 12.71 86 VAL C O 1
ATOM 3181 N N . TRP C 1 87 ? 4.994 23.226 32.658 1.00 15.77 87 TRP C N 1
ATOM 3182 C CA . TRP C 1 87 ? 5.404 21.831 32.554 1.00 16.45 87 TRP C CA 1
ATOM 3183 C C . TRP C 1 87 ? 5.990 21.498 31.187 1.00 11.56 87 TRP C C 1
ATOM 3184 O O . TRP C 1 87 ? 6.687 20.485 31.055 1.00 19.86 87 TRP C O 1
ATOM 3205 N N . GLY C 1 88 ? 5.726 22.319 30.175 1.00 14.79 88 GLY C N 1
ATOM 3206 C CA . GLY C 1 88 ? 6.335 22.148 28.873 1.00 18.53 88 GLY C CA 1
ATOM 3207 C C . GLY C 1 88 ? 7.705 22.770 28.718 1.00 17.71 88 GLY C C 1
ATOM 3208 O O . GLY C 1 88 ? 8.374 22.499 27.718 1.00 18.28 88 GLY C O 1
ATOM 3212 N N . LEU C 1 89 ? 8.145 23.589 29.673 1.00 16.05 89 LEU C N 1
ATOM 3213 C CA . LEU C 1 89 ? 9.514 24.086 29.643 1.00 14.90 89 LEU C CA 1
ATOM 3214 C C . LEU C 1 89 ? 10.472 22.932 29.921 1.00 11.58 89 LEU C C 1
ATOM 3215 O O . LEU C 1 89 ? 10.220 22.082 30.781 1.00 13.66 89 LEU C O 1
ATOM 3231 N N . LYS C 1 90 ? 11.557 22.874 29.157 1.00 8.22 90 LYS C N 1
ATOM 3232 C CA . LYS C 1 90 ? 12.456 21.735 29.253 1.00 7.44 90 LYS C CA 1
ATOM 3233 C C . LYS C 1 90 ? 13.242 21.790 30.554 1.00 11.58 90 LYS C C 1
ATOM 3234 O O . LYS C 1 90 ? 13.614 22.865 31.030 1.00 10.99 90 LYS C O 1
ATOM 3253 N N . LYS C 1 91 ? 13.485 20.626 31.139 1.00 13.52 91 LYS C N 1
ATOM 3254 C CA . LYS C 1 91 ? 14.372 20.563 32.289 1.00 13.90 91 LYS C CA 1
ATOM 3255 C C . LYS C 1 91 ? 15.801 20.813 31.833 1.00 11.93 91 LYS C C 1
ATOM 3256 O O . LYS C 1 91 ? 16.172 20.513 30.697 1.00 9.70 91 LYS C O 1
ATOM 3275 N N . ASN C 1 92 ? 16.607 21.372 32.729 1.00 11.72 92 ASN C N 1
ATOM 3276 C CA . ASN C 1 92 ? 18.021 21.613 32.446 1.00 7.79 92 ASN C CA 1
ATOM 3277 C C . ASN C 1 92 ? 18.760 20.305 32.694 1.00 11.59 92 ASN C C 1
ATOM 3278 O O . ASN C 1 92 ? 19.268 20.051 33.783 1.00 7.78 92 ASN C O 1
ATOM 3289 N N . PHE C 1 93 ? 18.807 19.465 31.653 1.00 8.16 93 PHE C N 1
ATOM 3290 C CA . PHE C 1 93 ? 19.286 18.090 31.799 1.00 12.50 93 PHE C CA 1
ATOM 3291 C C . PHE C 1 93 ? 20.738 18.031 32.258 1.00 12.97 93 PHE C C 1
ATOM 3292 O O . PHE C 1 93 ? 21.087 17.221 33.125 1.00 11.83 93 PHE C O 1
ATOM 3309 N N . ALA C 1 94 ? 21.605 18.866 31.679 1.00 10.01 94 ALA C N 1
ATOM 3310 C CA . ALA C 1 94 ? 23.016 18.836 32.056 1.00 10.35 94 ALA C CA 1
ATOM 3311 C C . ALA C 1 94 ? 23.208 19.270 33.504 1.00 10.86 94 ALA C C 1
ATOM 3312 O O . ALA C 1 94 ? 24.037 18.698 34.228 1.00 13.60 94 ALA C O 1
ATOM 3319 N N . LEU C 1 95 ? 22.466 20.292 33.942 1.00 9.96 95 LEU C N 1
ATOM 3320 C CA . LEU C 1 95 ? 22.516 20.692 35.344 1.00 13.38 95 LEU C CA 1
ATOM 3321 C C . LEU C 1 95 ? 22.050 19.562 36.254 1.00 14.93 95 LEU C C 1
ATOM 3322 O O . LEU C 1 95 ? 22.676 19.289 37.281 1.00 10.61 95 LEU C O 1
ATOM 3338 N N . LEU C 1 96 ? 20.969 18.875 35.885 1.00 13.68 96 LEU C N 1
ATOM 3339 C CA . LEU C 1 96 ? 20.490 17.777 36.719 1.00 13.52 96 LEU C CA 1
ATOM 3340 C C . LEU C 1 96 ? 21.512 16.649 36.785 1.00 13.84 96 LEU C C 1
ATOM 3341 O O . LEU C 1 96 ? 21.686 16.020 37.837 1.00 19.32 96 LEU C O 1
ATOM 3357 N N . GLU C 1 97 ? 22.192 16.370 35.673 1.00 13.82 97 GLU C N 1
ATOM 3358 C CA . GLU C 1 97 ? 23.236 15.353 35.702 1.00 18.98 97 GLU C CA 1
ATOM 3359 C C . GLU C 1 97 ? 24.361 15.761 36.641 1.00 21.34 97 GLU C C 1
ATOM 3360 O O . GLU C 1 97 ? 24.850 14.944 37.429 1.00 21.07 97 GLU C O 1
ATOM 3372 N N . LEU C 1 98 ? 24.792 17.022 36.570 1.00 18.02 98 LEU C N 1
ATOM 3373 C CA . LEU C 1 98 ? 25.862 17.467 37.459 1.00 15.19 98 LEU C CA 1
ATOM 3374 C C . LEU C 1 98 ? 25.425 17.401 38.917 1.00 18.73 98 LEU C C 1
ATOM 3375 O O . LEU C 1 98 ? 26.172 16.917 39.774 1.00 21.16 98 LEU C O 1
ATOM 3391 N N . LEU C 1 99 ? 24.207 17.851 39.219 1.00 15.92 99 LEU C N 1
ATOM 3392 C CA . LEU C 1 99 ? 23.732 17.794 40.594 1.00 20.74 99 LEU C CA 1
ATOM 3393 C C . LEU C 1 99 ? 23.673 16.354 41.093 1.00 21.71 99 LEU C C 1
ATOM 3394 O O . LEU C 1 99 ? 24.042 16.072 42.240 1.00 23.04 99 LEU C O 1
ATOM 3410 N N . GLU C 1 100 ? 23.207 15.427 40.251 1.00 22.33 100 GLU C N 1
ATOM 3411 C CA . GLU C 1 100 ? 23.168 14.024 40.658 1.00 26.42 100 GLU C CA 1
ATOM 3412 C C . GLU C 1 100 ? 24.567 13.475 40.903 1.00 25.94 100 GLU C C 1
ATOM 3413 O O . GLU C 1 100 ? 24.808 12.783 41.898 1.00 29.98 100 GLU C O 1
ATOM 3425 N N . ARG C 1 101 ? 25.505 13.783 40.009 1.00 18.34 101 ARG C N 1
ATOM 3426 C CA . ARG C 1 101 ? 26.871 13.298 40.157 1.00 23.45 101 ARG C CA 1
ATOM 3427 C C . ARG C 1 101 ? 27.528 13.866 41.411 1.00 35.70 101 ARG C C 1
ATOM 3428 O O . ARG C 1 101 ? 28.304 13.174 42.079 1.00 31.44 101 ARG C O 1
ATOM 3449 N N . LEU C 1 102 ? 27.224 15.119 41.755 1.00 30.73 102 LEU C N 1
ATOM 3450 C CA . LEU C 1 102 ? 27.763 15.692 42.985 1.00 32.96 102 LEU C CA 1
ATOM 3451 C C . LEU C 1 102 ? 27.128 15.041 44.208 1.00 35.07 102 LEU C C 1
ATOM 3452 O O . LEU C 1 102 ? 27.807 14.787 45.208 1.00 40.18 102 LEU C O 1
ATOM 3468 N N . GLN C 1 103 ? 25.821 14.778 44.151 1.00 39.38 103 GLN C N 1
ATOM 3469 C CA . GLN C 1 103 ? 25.151 14.102 45.256 1.00 37.72 103 GLN C CA 1
ATOM 3470 C C .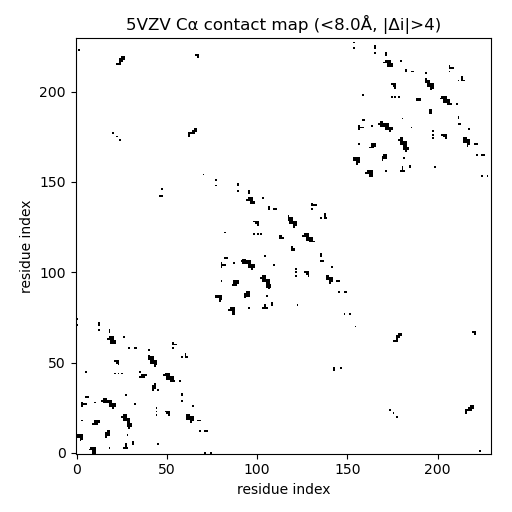 GLN C 1 103 ? 25.675 12.679 45.425 1.00 43.26 103 GLN C C 1
ATOM 3471 O O . GLN C 1 103 ? 26.009 12.257 46.538 1.00 44.66 103 GLN C O 1
ATOM 3485 N N . ASN C 1 104 ? 25.746 11.922 44.334 1.00 46.30 104 ASN C N 1
ATOM 3486 C CA . ASN C 1 104 ? 26.184 10.530 44.392 1.00 39.46 104 ASN C CA 1
ATOM 3487 C C . ASN C 1 104 ? 27.702 10.442 44.504 1.00 48.61 104 ASN C C 1
ATOM 3488 O O . ASN C 1 104 ? 28.317 11.154 45.299 1.00 53.71 104 ASN C O 1
#

Foldseek 3Di:
DAAFPPPRHDADLDDQQFWFAAPVGDTGGNVVQVVADDDVQWGADPPHGHIGGHDPVRSVPTHTPVVVSVVVVVVVD/DAAFPPPRHDADLDDQRFWFAAPVGDTGGNVVQVPADDDPQWGADPPPRDIGGADPCRSNPGHTPVVVSVVVVVVD/DDAFPPPRHDADLDDQRFWFAAPVGDTGGLVVQVVADDDQQWGADPPPRDIGHHDPVRSVPGHTPVVVSVVVVVVVD

Sequence (230 aa):
VLECGVCEDVFSLQGDKVPRLLLCGHTVCHDCLTRLPLHGRAIRCPFDRQVTDLGDSGVWGLKKNFALLELLERLQNVLECGVCEDVFSLQGDKVPRLLLCGHTVCHDCLTRLPLHGRAIRCPFDRQVTDLGDSGVWGLKKNFALLELLERLQVLECGVCEDVFSLQGDKVPRLLLCGHTVCHDCLTRLPLHGRAIRCPFDRQVTDLGDSGVWGLKKNFALLELLERLQN

B-factor: mean 28.21, std 13.85, range [5.72, 92.49]

Radius of gyration: 18.42 Å; Cα contacts (8 Å, |Δi|>4): 382; chains: 3; bounding box: 42×53×41 Å

Organism: Homo sapiens (NCBI:txid9606)

InterPro domains:
  IPR000315 B-box-type zinc finger [PF00643] (125-168)
  IPR000315 B-box-type zinc finger [PS50119] (122-168)
  IPR000315 B-box-type zinc finger [SM00336] (122-168)
  IPR000315 B-box-type zinc finger [SM00336] (173-219)
  IPR001841 Zinc finger, RING-type [PS50089] (31-76)
  IPR001841 Zinc finger, RING-type [SM00184] (31-75)
  IPR003649 B-box, C-terminal [SM00502] (226-370)
  IPR005225 Small GTP-binding domain [TIGR00231] (404-531)
  IPR006689 Small GTPase superfamily, ARF/SAR type [PF00025] (399-564)
  IPR006689 Small GTPase superfamily, ARF/SAR type [PR00328] (406-429)
  IPR006689 Small GTPase superfamily, ARF/SAR type [PR00328] (434-458)
  IPR006689 Small GTPase superfamily, ARF/SAR type [PR00328] (461-486)
  IPR006689 Small GTPase superfamily, ARF/SAR type [PR00328] (506-527)
  IPR006689 Small GTPase superfamily, ARF/SAR type [SM00178] (389-565)
  IPR013083 Zinc finger, RING/FYVE/PHD-type [G3DSA:3.30.40.10] (22-106)
  IPR013087 Zinc finger C2H2-type [PS50157] (145-172)
  IPR017907 Zinc finger, RING-type, conserved site [PS00518] (51-60)
  IPR024156 Small GTPase superfamily, ARF type [PTHR11711] (400-563)
  IPR027370 Zinc finger, RING-type, eukaryotic [PF13445] (31-73)
  IPR027417 P-loop containing nucleoside triphosphate hydrolase [G3DSA:3.40.50.300] (390-569)

Solvent-accessible surface area: 12722 Å² total; per-residue (Å²): 98,3,30,0,34,58,43,101,72,88,18,35,55,143,47,102,46,2,0,16,12,4,92,10,1,39,8,0,0,10,33,10,0,68,184,29,111,112,53,70,73,11,0,121,1,49,35,43,138,85,74,2,109,23,57,158,61,22,15,178,37,11,91,73,0,82,10,0,25,84,4,14,90,112,73,126,150,99,79,90,0,52,65,44,137,68,76,15,38,78,60,25,79,48,1,0,7,54,6,144,52,54,69,25,0,0,7,45,7,2,70,187,33,114,75,81,78,161,20,4,148,2,60,90,54,81,108,66,3,102,26,44,110,28,23,16,40,34,16,83,65,28,82,72,31,23,52,99,18,105,179,117,114,124,2,60,1,50,59,43,140,71,74,19,38,61,139,47,104,47,1,0,20,13,5,95,8,1,36,9,0,0,12,34,9,2,63,182,33,96,96,142,79,123,22,2,148,1,58,94,40,177,90,69,2,105,17,44,130,68,21,12,169,38,16,89,69,0,69,12,0,22,49,2,15,28,48,74,145,103